Protein AF-A0A8T5M5S5-F1 (afdb_monomer_lite)

Sequence (215 aa):
MAEEELKNLSPEEKLRKLKELEKKKKEEIAEAEKQVREAEEDIKDKQKFKEKVPIEEFAKEDLEGLSAEGKEILKQKGLKEKISKNEEAGKRNQLDIIQKEYDLESLTRKEALEISPEVMASPYTTQLSKEPMGNIYEEMKDITKTVDEKGYINAEEKRRVEYLTSAVEKKIWAEEAGSYSFSEDLALAASITKQLGENLMSTYKRNKTEGLYHR

pLDDT: mean 70.96, std 18.64, range [31.53, 95.81]

Structure (mmCIF, N/CA/C/O backbone):
data_AF-A0A8T5M5S5-F1
#
_entry.id   AF-A0A8T5M5S5-F1
#
loop_
_atom_site.group_PDB
_atom_site.id
_atom_site.type_symbol
_atom_site.label_atom_id
_atom_site.label_alt_id
_atom_site.label_comp_id
_atom_site.label_asym_id
_atom_site.label_entity_id
_atom_site.label_seq_id
_atom_site.pdbx_PDB_ins_code
_atom_site.Cartn_x
_atom_site.Cartn_y
_atom_site.Cartn_z
_atom_site.occupancy
_atom_site.B_iso_or_equiv
_atom_site.auth_seq_id
_atom_site.auth_comp_id
_atom_site.auth_asym_id
_atom_site.auth_atom_id
_atom_site.pdbx_PDB_model_num
ATOM 1 N N . MET A 1 1 ? 29.981 -2.335 -29.778 1.00 47.41 1 MET A N 1
ATOM 2 C CA . MET A 1 1 ? 31.430 -2.644 -29.815 1.00 47.41 1 MET A CA 1
ATOM 3 C C . MET A 1 1 ? 31.802 -3.722 -30.844 1.00 47.41 1 MET A C 1
ATOM 5 O O . MET A 1 1 ? 32.810 -3.545 -31.501 1.00 47.41 1 MET A O 1
ATOM 9 N N . ALA A 1 2 ? 31.013 -4.786 -31.074 1.00 54.72 2 ALA A N 1
ATOM 10 C CA . ALA A 1 2 ? 31.388 -5.852 -32.028 1.00 54.72 2 ALA A CA 1
ATOM 11 C C . ALA A 1 2 ? 31.299 -5.485 -33.533 1.00 54.72 2 ALA A C 1
ATOM 13 O O . ALA A 1 2 ? 31.958 -6.110 -34.360 1.00 54.72 2 ALA A O 1
ATOM 14 N N . GLU A 1 3 ? 30.489 -4.489 -33.911 1.00 55.62 3 GLU A N 1
ATOM 15 C CA . GLU A 1 3 ? 30.261 -4.140 -35.326 1.00 55.62 3 GLU A CA 1
ATOM 16 C C . GLU A 1 3 ? 31.378 -3.285 -35.948 1.00 55.62 3 GLU A C 1
ATOM 18 O O . GLU A 1 3 ? 31.588 -3.328 -37.162 1.00 55.62 3 GLU A O 1
ATOM 23 N N . GLU A 1 4 ? 32.128 -2.532 -35.138 1.00 57.25 4 GLU A N 1
ATOM 24 C CA . GLU A 1 4 ? 33.193 -1.644 -35.627 1.00 57.25 4 GLU A CA 1
ATOM 25 C C . GLU A 1 4 ? 34.482 -2.409 -35.967 1.00 57.25 4 GLU A C 1
ATOM 27 O O . GLU A 1 4 ? 35.160 -2.076 -36.939 1.00 57.25 4 GLU A O 1
ATOM 32 N N . GLU A 1 5 ? 34.767 -3.514 -35.270 1.00 61.00 5 GLU A N 1
ATOM 33 C CA . GLU A 1 5 ? 35.938 -4.367 -35.529 1.00 61.00 5 GLU A CA 1
ATOM 34 C C . GLU A 1 5 ? 35.817 -5.214 -36.809 1.00 61.00 5 GLU A C 1
ATOM 36 O O . GLU A 1 5 ? 36.820 -5.673 -37.359 1.00 61.00 5 GLU A O 1
ATOM 41 N N . LEU A 1 6 ? 34.597 -5.410 -37.323 1.00 59.28 6 LEU A N 1
ATOM 42 C CA . LEU A 1 6 ? 34.334 -6.170 -38.552 1.00 59.28 6 LEU A CA 1
ATOM 43 C C . LEU A 1 6 ? 34.530 -5.338 -39.827 1.00 59.28 6 LEU A C 1
ATOM 45 O O . LEU A 1 6 ? 34.617 -5.902 -40.921 1.00 59.28 6 LEU A O 1
ATOM 49 N N . LYS A 1 7 ? 34.611 -4.003 -39.736 1.00 63.72 7 LYS A N 1
ATOM 50 C CA . LYS A 1 7 ? 34.754 -3.137 -40.920 1.00 63.72 7 LYS A CA 1
ATOM 51 C C . LYS A 1 7 ? 36.152 -3.204 -41.546 1.00 63.72 7 LYS A C 1
ATOM 53 O O . LYS A 1 7 ? 36.229 -3.193 -42.773 1.00 63.72 7 LYS A O 1
ATOM 58 N N . ASN A 1 8 ? 37.197 -3.426 -40.746 1.00 71.25 8 ASN A N 1
ATOM 59 C CA . ASN A 1 8 ? 38.604 -3.327 -41.171 1.00 71.25 8 ASN A CA 1
ATOM 60 C C . ASN A 1 8 ? 39.306 -4.665 -41.495 1.00 71.25 8 ASN A C 1
ATOM 62 O O . ASN A 1 8 ? 40.498 -4.666 -41.778 1.00 71.25 8 ASN A O 1
ATOM 66 N N . LEU A 1 9 ? 38.601 -5.801 -41.452 1.00 69.75 9 LEU A N 1
ATOM 67 C CA . LEU A 1 9 ? 39.180 -7.132 -41.713 1.00 69.75 9 LEU A CA 1
ATOM 68 C C . LEU A 1 9 ? 39.110 -7.532 -43.192 1.00 69.75 9 LEU A C 1
ATOM 70 O O . LEU A 1 9 ? 38.261 -7.035 -43.935 1.00 69.75 9 LEU A O 1
ATOM 74 N N . SER A 1 10 ? 39.956 -8.467 -43.624 1.00 78.88 10 SER A N 1
ATOM 75 C CA . SER A 1 10 ? 39.843 -9.041 -44.969 1.00 78.88 10 SER A CA 1
ATOM 76 C C . SER A 1 10 ? 38.541 -9.855 -45.118 1.00 78.88 10 SER A C 1
ATOM 78 O O . SER A 1 10 ? 38.011 -10.360 -44.123 1.00 78.88 10 SER A O 1
ATOM 80 N N . PRO A 1 11 ? 37.978 -10.003 -46.333 1.00 74.94 11 PRO A N 1
ATOM 81 C CA . PRO A 1 11 ? 36.724 -10.736 -46.546 1.00 74.94 11 PRO A CA 1
ATOM 82 C C . PRO A 1 11 ? 36.728 -12.169 -45.988 1.00 74.94 11 PRO A C 1
ATOM 84 O O . PRO A 1 11 ? 35.720 -12.621 -45.443 1.00 74.94 11 PRO A O 1
ATOM 87 N N . GLU A 1 12 ? 37.866 -12.863 -46.061 1.00 73.56 12 GLU A N 1
ATOM 88 C CA . GLU A 1 12 ? 38.032 -14.220 -45.527 1.00 73.56 12 GLU A CA 1
ATOM 89 C C . GLU A 1 12 ? 38.016 -14.243 -43.989 1.00 73.56 12 GLU A C 1
ATOM 91 O O . GLU A 1 12 ? 37.354 -15.084 -43.374 1.00 73.56 12 GLU A O 1
ATOM 96 N N . GLU A 1 13 ? 38.668 -13.274 -43.345 1.00 76.38 13 GLU A N 1
ATOM 97 C CA . GLU A 1 13 ? 38.675 -13.142 -41.884 1.00 76.38 13 GLU A CA 1
ATOM 98 C C . GLU A 1 13 ? 37.318 -12.690 -41.334 1.00 76.38 13 GLU A C 1
ATOM 100 O O . GLU A 1 13 ? 36.895 -13.168 -40.277 1.00 76.38 13 GLU A O 1
ATOM 105 N N . LYS A 1 14 ? 36.590 -11.830 -42.063 1.00 77.38 14 LYS A N 1
ATOM 106 C CA . LYS A 1 14 ? 35.201 -11.469 -41.729 1.00 77.38 14 LYS A CA 1
ATOM 107 C C . LYS A 1 14 ? 34.305 -12.700 -41.738 1.00 77.38 14 LYS A C 1
ATOM 109 O O . LYS A 1 14 ? 33.553 -12.906 -40.789 1.00 77.38 14 LYS A O 1
ATOM 114 N N . LEU A 1 15 ? 34.407 -13.539 -42.770 1.00 75.44 15 LEU A N 1
ATOM 115 C CA . LEU A 1 15 ? 33.604 -14.757 -42.881 1.00 75.44 15 LEU A CA 1
ATOM 116 C C . LEU A 1 15 ? 33.887 -15.725 -41.723 1.00 75.44 15 LEU A C 1
ATOM 118 O O . LEU A 1 15 ? 32.960 -16.301 -41.151 1.00 75.44 15 LEU A O 1
ATOM 122 N N . ARG A 1 16 ? 35.160 -15.886 -41.350 1.00 80.88 16 ARG A N 1
ATOM 123 C CA . ARG A 1 16 ? 35.564 -16.756 -40.241 1.00 80.88 16 ARG A CA 1
ATOM 124 C C . ARG A 1 16 ? 35.052 -16.240 -38.893 1.00 80.88 16 ARG A C 1
ATOM 126 O O . ARG A 1 16 ? 34.450 -17.014 -38.152 1.00 80.88 16 ARG A O 1
ATOM 133 N N . LYS A 1 17 ? 35.200 -14.939 -38.610 1.00 79.38 17 LYS A N 1
ATOM 134 C CA . LYS A 1 17 ? 34.667 -14.328 -37.379 1.00 79.38 17 LYS A CA 1
ATOM 135 C C . LYS A 1 17 ? 33.140 -14.366 -37.316 1.00 79.38 17 LYS A C 1
ATOM 137 O O . LYS A 1 17 ? 32.590 -14.614 -36.249 1.00 79.38 17 LYS A O 1
ATOM 142 N N . LEU A 1 18 ? 32.447 -14.166 -38.438 1.00 79.31 18 LEU A N 1
ATOM 143 C CA . LEU A 1 18 ? 30.984 -14.257 -38.487 1.00 79.31 18 LEU A CA 1
ATOM 144 C C . LEU A 1 18 ? 30.491 -15.680 -38.200 1.00 79.31 18 LEU A C 1
ATOM 146 O O . LEU A 1 18 ? 29.548 -15.836 -37.430 1.00 79.31 18 LEU A O 1
ATOM 150 N N . LYS A 1 19 ? 31.157 -16.714 -38.730 1.00 81.06 19 LYS A N 1
ATOM 151 C CA . LYS A 1 19 ? 30.834 -18.116 -38.407 1.00 81.06 19 LYS A CA 1
ATOM 152 C C . LYS A 1 19 ? 31.094 -18.460 -36.938 1.00 81.06 19 LYS A C 1
ATOM 154 O O . LYS A 1 19 ? 30.311 -19.188 -36.335 1.00 81.06 19 LYS A O 1
ATOM 159 N N . GLU A 1 20 ? 32.169 -17.939 -36.348 1.00 82.19 20 GLU A N 1
ATOM 160 C CA . GLU A 1 20 ? 32.439 -18.110 -34.913 1.00 82.19 20 GLU A CA 1
ATOM 161 C C . GLU A 1 20 ? 31.393 -17.397 -34.044 1.00 82.19 20 GLU A C 1
ATOM 163 O O . GLU A 1 20 ? 30.914 -17.976 -33.070 1.00 82.19 20 GLU A O 1
ATOM 168 N N . LEU A 1 21 ? 30.986 -16.178 -34.413 1.00 81.06 21 LEU A N 1
ATOM 169 C CA . LEU A 1 21 ? 29.916 -15.447 -33.728 1.00 81.06 21 LEU A CA 1
ATOM 170 C C . LEU A 1 21 ? 28.561 -16.147 -33.858 1.00 81.06 21 LEU A C 1
ATOM 172 O O . LEU A 1 21 ? 27.821 -16.219 -32.882 1.00 81.06 21 LEU A O 1
ATOM 176 N N . GLU A 1 22 ? 28.244 -16.690 -35.033 1.00 75.75 22 GLU A N 1
ATOM 177 C CA . GLU A 1 22 ? 27.020 -17.464 -35.247 1.00 75.75 22 GLU A CA 1
ATOM 178 C C . GLU A 1 22 ? 26.988 -18.705 -34.347 1.00 75.75 22 GLU A C 1
ATOM 180 O O . GLU A 1 22 ? 25.964 -18.998 -33.731 1.00 75.75 22 GLU A O 1
ATOM 185 N N . LYS A 1 23 ? 28.118 -19.411 -34.220 1.00 87.12 23 LYS A N 1
ATOM 186 C CA . LYS A 1 23 ? 28.219 -20.584 -33.350 1.00 87.12 23 LYS A CA 1
ATOM 187 C C . LYS A 1 23 ? 28.042 -20.219 -31.873 1.00 87.12 23 LYS A C 1
ATOM 189 O O . LYS A 1 23 ? 27.241 -20.858 -31.201 1.00 87.12 23 LYS A O 1
ATOM 194 N N . LYS A 1 24 ? 28.715 -19.165 -31.399 1.00 80.94 24 LYS A N 1
ATOM 195 C CA . LYS A 1 24 ? 28.576 -18.689 -30.012 1.00 80.94 24 LYS A CA 1
ATOM 196 C C . LYS A 1 24 ? 27.144 -18.279 -29.688 1.00 80.94 24 LYS A C 1
ATOM 198 O O . LYS A 1 24 ? 26.600 -18.708 -28.682 1.00 80.94 24 LYS A O 1
ATOM 203 N N . LYS A 1 25 ? 26.495 -17.530 -30.584 1.00 82.44 25 LYS A N 1
ATOM 204 C CA . LYS A 1 25 ? 25.094 -17.139 -30.389 1.00 82.44 25 LYS A CA 1
ATOM 205 C C . LYS A 1 25 ? 24.144 -18.335 -30.372 1.00 82.44 25 LYS A C 1
ATOM 207 O O . LYS A 1 25 ? 23.183 -18.316 -29.618 1.00 82.44 25 LYS A O 1
ATOM 212 N N . LYS A 1 26 ? 24.394 -19.381 -31.169 1.00 85.31 26 LYS A N 1
ATOM 213 C CA . LYS A 1 26 ? 23.593 -20.617 -31.108 1.00 85.31 26 LYS A CA 1
ATOM 214 C C . LYS A 1 26 ? 23.740 -21.341 -29.770 1.00 85.31 26 LYS A C 1
ATOM 216 O O . LYS A 1 26 ? 22.750 -21.856 -29.268 1.00 85.31 26 LYS A O 1
ATOM 221 N N . GLU A 1 27 ? 24.944 -21.372 -29.204 1.00 86.06 27 GLU A N 1
ATOM 222 C CA . GLU A 1 27 ? 25.191 -21.961 -27.882 1.00 86.06 27 GLU A CA 1
ATOM 223 C C . GLU A 1 27 ? 24.496 -21.149 -26.773 1.00 86.06 27 GLU A C 1
ATOM 225 O O . GLU A 1 27 ? 23.788 -21.732 -25.957 1.00 86.06 27 GLU A O 1
ATOM 230 N N . GLU A 1 28 ? 24.583 -19.814 -26.812 1.00 81.06 28 GLU A N 1
ATOM 231 C CA . GLU A 1 28 ? 23.883 -18.922 -25.869 1.00 81.06 28 GLU A CA 1
ATOM 232 C C . GLU A 1 28 ? 22.352 -19.05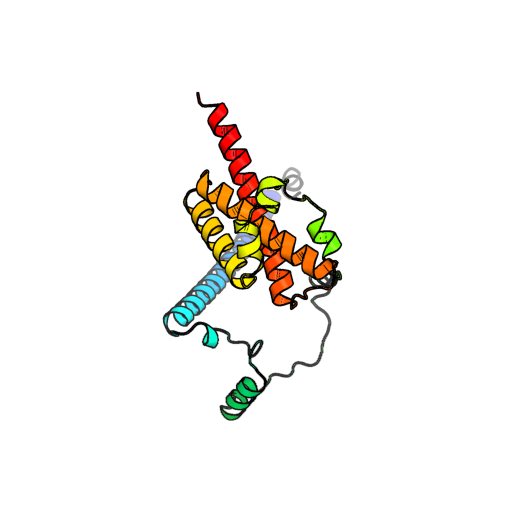9 -25.952 1.00 81.06 28 GLU A C 1
ATOM 234 O O . GLU A 1 28 ? 21.674 -19.102 -24.927 1.00 81.06 28 GLU A O 1
ATOM 239 N N . ILE A 1 29 ? 21.796 -19.169 -27.165 1.00 79.25 29 ILE A N 1
ATOM 240 C CA . ILE A 1 29 ? 20.354 -19.381 -27.364 1.00 79.25 29 ILE A CA 1
ATOM 241 C C . ILE A 1 29 ? 19.927 -20.736 -26.792 1.00 79.25 29 ILE A C 1
ATOM 243 O O . ILE A 1 29 ? 18.923 -20.802 -26.091 1.00 79.25 29 ILE A O 1
ATOM 247 N N . ALA A 1 30 ? 20.694 -21.802 -27.034 1.00 85.75 30 ALA A N 1
ATOM 248 C CA . ALA A 1 30 ? 20.373 -23.130 -26.514 1.00 85.75 30 ALA A CA 1
ATOM 249 C C . ALA A 1 30 ? 20.425 -23.188 -24.976 1.00 85.75 30 ALA A C 1
ATOM 251 O O . ALA A 1 30 ? 19.614 -23.870 -24.349 1.00 85.75 30 ALA A O 1
ATOM 252 N N . GLU A 1 31 ? 21.361 -22.467 -24.356 1.00 84.81 31 GLU A N 1
ATOM 253 C CA . GLU A 1 31 ? 21.454 -22.369 -22.898 1.00 84.81 31 GLU A CA 1
ATOM 254 C C . GLU A 1 31 ? 20.280 -21.576 -22.307 1.00 84.81 31 GLU A C 1
ATOM 256 O O . GLU A 1 31 ? 19.664 -22.022 -21.337 1.00 84.81 31 GLU A O 1
ATOM 261 N N . ALA A 1 32 ? 19.896 -20.463 -22.939 1.00 79.25 32 ALA A N 1
ATOM 262 C CA . ALA A 1 32 ? 18.718 -19.693 -22.549 1.00 79.25 32 ALA A CA 1
ATOM 263 C C . ALA A 1 32 ? 17.418 -20.503 -22.707 1.00 79.25 32 ALA A C 1
ATOM 265 O O . ALA A 1 32 ? 16.584 -20.511 -21.805 1.00 79.25 32 ALA A O 1
ATOM 266 N N . GLU A 1 33 ? 17.254 -21.244 -23.807 1.00 80.69 33 GLU A N 1
ATOM 267 C CA . GLU A 1 33 ? 16.101 -22.132 -24.020 1.00 80.69 33 GLU A CA 1
ATOM 268 C C . GLU A 1 33 ? 16.025 -23.240 -22.963 1.00 80.69 33 GLU A C 1
ATOM 270 O O . GLU A 1 33 ? 14.935 -23.586 -22.499 1.00 80.69 33 GLU A O 1
ATOM 275 N N . LYS A 1 34 ? 17.174 -23.776 -22.536 1.00 88.50 34 LYS A N 1
ATOM 276 C CA . LYS A 1 34 ? 17.231 -24.765 -21.457 1.00 88.50 34 LYS A CA 1
ATOM 277 C C . LYS A 1 34 ? 16.775 -24.168 -20.122 1.00 88.50 34 LYS A C 1
ATOM 279 O O . LYS A 1 34 ? 15.966 -24.789 -19.440 1.00 88.50 34 LYS A O 1
ATOM 284 N N . GLN A 1 35 ? 17.234 -22.964 -19.785 1.00 80.19 35 GLN A N 1
ATOM 285 C CA . GLN A 1 35 ? 16.824 -22.263 -18.562 1.00 80.19 35 GLN A CA 1
ATOM 286 C C . GLN A 1 35 ? 15.332 -21.915 -18.565 1.00 80.19 35 GLN A C 1
ATOM 288 O O . GLN A 1 35 ? 14.663 -22.059 -17.544 1.00 80.19 35 GLN A O 1
ATOM 293 N N . VAL A 1 36 ? 14.789 -21.508 -19.717 1.00 80.50 36 VAL A N 1
ATOM 294 C CA . VAL A 1 36 ? 13.348 -21.267 -19.873 1.00 80.50 36 VAL A CA 1
ATOM 295 C C . VAL A 1 36 ? 12.562 -22.558 -19.652 1.00 80.50 36 VAL A C 1
ATOM 297 O O . VAL A 1 36 ? 11.584 -22.546 -18.911 1.00 80.50 36 VAL A O 1
ATOM 300 N N . ARG A 1 37 ? 13.004 -23.685 -20.226 1.00 86.81 37 ARG A N 1
ATOM 301 C CA . ARG A 1 37 ? 12.333 -24.978 -20.034 1.00 86.81 37 ARG A CA 1
ATOM 302 C C . ARG A 1 37 ? 12.362 -25.441 -18.572 1.00 86.81 37 ARG A C 1
ATOM 304 O O . ARG A 1 37 ? 11.332 -25.889 -18.080 1.00 86.81 37 ARG A O 1
ATOM 311 N N . GLU A 1 38 ? 13.498 -25.316 -17.886 1.00 79.00 38 GLU A N 1
ATOM 312 C CA . GLU A 1 38 ? 13.610 -25.650 -16.455 1.00 79.00 38 GLU A CA 1
ATOM 313 C C . GLU A 1 38 ? 12.675 -24.765 -15.608 1.00 79.00 38 GLU A C 1
ATOM 315 O O . GLU A 1 38 ? 11.917 -25.271 -14.782 1.00 79.00 38 GLU A O 1
ATOM 320 N N . ALA A 1 39 ? 12.621 -23.459 -15.888 1.00 77.94 39 ALA A N 1
ATOM 321 C CA . ALA A 1 39 ? 11.707 -22.547 -15.202 1.00 77.94 39 ALA A CA 1
ATOM 322 C C . ALA A 1 39 ? 10.221 -22.861 -15.476 1.00 77.94 39 ALA A C 1
ATOM 324 O O . ALA A 1 39 ? 9.385 -22.749 -14.578 1.00 77.94 39 ALA A O 1
ATOM 325 N N . GLU A 1 40 ? 9.867 -23.265 -16.700 1.00 75.38 40 GLU A N 1
ATOM 326 C CA . GLU A 1 40 ? 8.500 -23.672 -17.045 1.00 75.38 40 GLU A CA 1
ATOM 327 C C . GLU A 1 40 ? 8.063 -24.956 -16.326 1.00 75.38 40 GLU A C 1
ATOM 329 O O . GLU A 1 40 ? 6.897 -25.067 -15.932 1.00 75.38 40 GLU A O 1
ATOM 334 N N . GLU A 1 41 ? 8.964 -25.927 -16.159 1.00 77.25 41 GLU A N 1
ATOM 335 C CA . GLU A 1 41 ? 8.689 -27.153 -15.401 1.00 77.25 41 GLU A CA 1
ATOM 336 C C . GLU A 1 41 ? 8.481 -26.848 -13.911 1.00 77.25 41 GLU A C 1
ATOM 338 O O . GLU A 1 41 ? 7.467 -27.266 -13.345 1.00 77.25 41 GLU A O 1
ATOM 343 N N . ASP A 1 42 ? 9.325 -26.002 -13.315 1.00 67.31 42 ASP A N 1
ATOM 344 C CA . ASP A 1 42 ? 9.188 -25.571 -11.918 1.00 67.31 42 ASP A CA 1
ATOM 345 C C . ASP A 1 42 ? 7.863 -24.839 -11.650 1.00 67.31 42 ASP A C 1
ATOM 347 O O . ASP A 1 42 ? 7.220 -25.030 -10.611 1.00 67.31 42 ASP A O 1
ATOM 351 N N . ILE A 1 43 ? 7.421 -23.991 -12.584 1.00 68.88 43 ILE A N 1
ATOM 352 C CA . ILE A 1 43 ? 6.133 -23.292 -12.472 1.00 68.88 43 ILE A CA 1
ATOM 353 C C . ILE A 1 43 ? 4.977 -24.293 -12.538 1.00 68.88 43 ILE A C 1
ATOM 355 O O . ILE A 1 43 ? 4.047 -24.206 -11.730 1.00 68.88 43 ILE A O 1
ATOM 359 N N . LYS A 1 44 ? 5.032 -25.256 -13.466 1.00 71.50 44 LYS A N 1
ATOM 360 C CA . LYS A 1 44 ? 3.994 -26.289 -13.603 1.00 71.50 44 LYS A CA 1
ATOM 361 C C . LYS A 1 44 ? 3.905 -27.170 -12.366 1.00 71.50 44 LYS A C 1
ATOM 363 O O . LYS A 1 44 ? 2.797 -27.490 -11.937 1.00 71.50 44 LYS A O 1
ATOM 368 N N . ASP A 1 45 ? 5.030 -27.536 -11.769 1.00 71.38 45 ASP A N 1
ATOM 369 C CA . ASP A 1 45 ? 5.032 -28.378 -10.576 1.00 71.38 45 ASP A CA 1
ATOM 370 C C . ASP A 1 45 ? 4.531 -27.619 -9.340 1.00 71.38 45 ASP A C 1
ATOM 372 O O . ASP A 1 45 ? 3.708 -28.149 -8.587 1.00 71.38 45 ASP A O 1
ATOM 376 N N . LYS A 1 46 ? 4.870 -26.330 -9.205 1.00 63.19 46 LYS A N 1
ATOM 377 C CA . LYS A 1 46 ? 4.279 -25.450 -8.179 1.00 63.19 46 LYS A CA 1
ATOM 378 C C . LYS A 1 46 ? 2.770 -25.271 -8.353 1.00 63.19 46 LYS A C 1
ATOM 380 O O . LYS A 1 46 ? 2.042 -25.241 -7.361 1.00 63.19 46 LYS A O 1
ATOM 385 N N . GLN A 1 47 ? 2.279 -25.159 -9.587 1.00 64.06 47 GLN A N 1
ATOM 386 C CA . GLN A 1 47 ? 0.842 -25.048 -9.865 1.00 64.06 47 GLN A CA 1
ATOM 387 C C . GLN A 1 47 ? 0.095 -26.346 -9.534 1.00 64.06 47 GLN A C 1
ATOM 389 O O . GLN A 1 47 ? -0.902 -26.303 -8.815 1.00 64.06 47 GLN A O 1
ATOM 394 N N . LYS A 1 48 ? 0.619 -27.508 -9.948 1.00 67.19 48 LYS A N 1
ATOM 395 C CA . LYS A 1 48 ? 0.033 -28.819 -9.608 1.00 67.19 48 LYS A CA 1
ATOM 396 C C . LYS A 1 48 ? 0.003 -29.084 -8.104 1.00 67.19 48 LYS A C 1
ATOM 398 O O . LYS A 1 48 ? -0.906 -29.756 -7.620 1.00 67.19 48 LYS A O 1
ATOM 403 N N . PHE A 1 49 ? 0.996 -28.593 -7.365 1.00 57.88 49 PHE A N 1
ATOM 404 C CA . PHE A 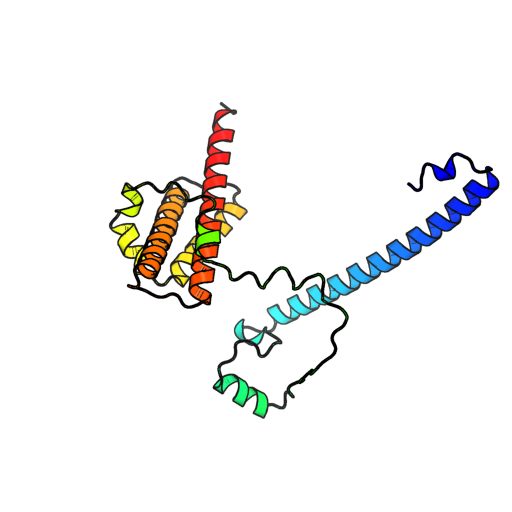1 49 ? 1.026 -28.710 -5.911 1.00 57.88 49 PHE A CA 1
ATOM 405 C C . PHE A 1 49 ? -0.060 -27.847 -5.251 1.00 57.88 49 PHE A C 1
ATOM 407 O O . PHE A 1 49 ? -0.800 -28.346 -4.403 1.00 57.88 49 PHE A O 1
ATOM 414 N N . LYS A 1 50 ? -0.234 -26.598 -5.706 1.00 58.75 50 LYS A N 1
ATOM 415 C CA . LYS A 1 50 ? -1.303 -25.697 -5.236 1.00 58.75 50 LYS A CA 1
ATOM 416 C C . LYS A 1 50 ? -2.708 -26.226 -5.527 1.00 58.75 50 LYS A C 1
ATOM 418 O O . LYS A 1 50 ? -3.592 -26.070 -4.696 1.00 58.75 50 LYS A O 1
ATOM 423 N N . GLU A 1 51 ? -2.913 -26.887 -6.665 1.00 60.25 51 GLU A N 1
ATOM 424 C CA . GLU A 1 51 ? -4.214 -27.477 -7.015 1.00 60.25 51 GLU A CA 1
ATOM 425 C C . GLU A 1 51 ? -4.569 -28.723 -6.182 1.00 60.25 51 GLU A C 1
ATOM 427 O O . GLU A 1 51 ? -5.747 -29.037 -6.017 1.00 60.25 51 GLU A O 1
ATOM 432 N N . LYS A 1 52 ? -3.575 -29.450 -5.646 1.00 60.22 52 LYS A N 1
ATOM 433 C CA . LYS A 1 52 ? -3.796 -30.706 -4.904 1.00 60.22 52 LYS A CA 1
ATOM 434 C C . LYS A 1 52 ? -3.980 -30.547 -3.395 1.00 60.22 52 LYS A C 1
ATOM 436 O O . LYS A 1 52 ? -4.454 -31.498 -2.773 1.00 60.22 52 LYS A O 1
ATOM 441 N N . VAL A 1 53 ? -3.605 -29.416 -2.794 1.00 48.66 53 VAL A N 1
ATOM 442 C CA . VAL A 1 53 ? -3.638 -29.235 -1.331 1.00 48.66 53 VAL A CA 1
ATOM 443 C C . VAL A 1 53 ? -4.716 -28.204 -0.953 1.00 48.66 53 VAL A C 1
ATOM 445 O O . VAL A 1 53 ? -4.499 -27.015 -1.162 1.00 48.66 53 VAL A O 1
ATOM 448 N N . PRO A 1 54 ? -5.873 -28.616 -0.386 1.00 50.53 54 PRO A N 1
ATOM 449 C CA . PRO A 1 54 ? -7.051 -27.747 -0.220 1.00 50.53 54 PRO A CA 1
ATOM 450 C C . PRO A 1 54 ? -6.964 -26.659 0.868 1.00 50.53 54 PRO A C 1
ATOM 452 O O . PRO A 1 54 ? -7.985 -26.059 1.190 1.00 50.53 54 PRO A O 1
ATOM 455 N N . ILE A 1 55 ? -5.803 -26.432 1.494 1.00 48.03 55 ILE A N 1
ATOM 456 C CA . ILE A 1 55 ? -5.635 -25.484 2.608 1.00 48.03 55 ILE A CA 1
ATOM 457 C C . ILE A 1 55 ? -4.267 -24.801 2.465 1.00 48.03 55 ILE A C 1
ATOM 459 O O . ILE A 1 55 ? -3.232 -25.468 2.506 1.00 48.03 55 ILE A O 1
ATOM 463 N N . GLU A 1 56 ? -4.267 -23.476 2.302 1.00 52.53 56 GLU A N 1
ATOM 464 C CA . GLU A 1 56 ? -3.087 -22.660 1.961 1.00 52.53 56 GLU A CA 1
ATOM 465 C C . GLU A 1 56 ? -1.952 -22.712 3.005 1.00 52.53 56 GLU A C 1
ATOM 467 O O . GLU A 1 56 ? -0.792 -22.482 2.664 1.00 52.53 56 GLU A O 1
ATOM 472 N N . GLU A 1 57 ? -2.239 -23.086 4.256 1.00 48.84 57 GLU A N 1
ATOM 473 C CA . GLU A 1 57 ? -1.241 -23.149 5.338 1.00 48.84 57 GLU A CA 1
ATOM 474 C C . GLU A 1 57 ? -0.231 -24.304 5.206 1.00 48.84 57 GLU A C 1
ATOM 476 O O . GLU A 1 57 ? 0.875 -24.208 5.734 1.00 48.84 57 GLU A O 1
ATOM 481 N N . PHE A 1 58 ? -0.554 -25.369 4.462 1.00 44.59 58 PHE A N 1
ATOM 482 C CA . PHE A 1 58 ? 0.349 -26.514 4.239 1.00 44.59 58 PHE A CA 1
ATOM 483 C C . PHE A 1 58 ? 1.138 -26.432 2.924 1.00 44.59 58 PHE A C 1
ATOM 485 O O . PHE A 1 58 ? 1.960 -27.304 2.647 1.00 44.59 58 PHE A O 1
ATOM 492 N N . ALA A 1 59 ? 0.904 -25.402 2.105 1.00 43.38 59 ALA A N 1
ATOM 493 C CA . ALA A 1 59 ? 1.560 -25.241 0.807 1.00 43.38 59 ALA A CA 1
ATOM 494 C C . ALA A 1 59 ? 2.960 -24.593 0.892 1.00 43.38 59 ALA A C 1
ATOM 496 O O . ALA A 1 59 ? 3.601 -24.368 -0.135 1.00 43.38 59 ALA A O 1
ATOM 497 N N . LYS A 1 60 ? 3.431 -24.276 2.104 1.00 50.00 60 LYS A N 1
ATOM 498 C CA . LYS A 1 60 ? 4.785 -23.778 2.362 1.00 50.00 60 LYS A CA 1
ATOM 499 C C . LYS A 1 60 ? 5.703 -24.973 2.647 1.00 50.00 60 LYS A C 1
ATOM 501 O O . LYS A 1 60 ? 5.476 -25.705 3.604 1.00 50.00 60 LYS A O 1
ATOM 506 N N . GLU A 1 61 ? 6.728 -25.176 1.817 1.00 46.72 61 GLU A N 1
ATOM 507 C CA . GLU A 1 61 ? 7.787 -26.174 2.069 1.00 46.72 61 GLU A CA 1
ATOM 508 C C . GLU A 1 61 ? 8.711 -25.779 3.233 1.00 46.72 61 GLU A C 1
ATOM 510 O O . GLU A 1 61 ? 9.419 -26.629 3.774 1.00 46.72 61 GLU A O 1
ATOM 515 N N . ASP A 1 62 ? 8.667 -24.517 3.659 1.00 48.72 62 ASP A N 1
ATOM 516 C CA . ASP A 1 62 ? 9.488 -24.011 4.748 1.00 48.72 62 ASP A CA 1
ATOM 517 C C . ASP A 1 62 ? 8.726 -23.990 6.076 1.00 48.72 62 ASP A C 1
ATOM 519 O O . ASP A 1 62 ? 7.614 -23.477 6.194 1.00 48.72 62 ASP A O 1
ATOM 523 N N . LEU A 1 63 ? 9.386 -24.510 7.116 1.00 50.19 63 LEU A N 1
ATOM 524 C CA . LEU A 1 63 ? 8.947 -24.502 8.519 1.00 50.19 63 LEU A CA 1
ATOM 525 C C . LEU A 1 63 ? 8.925 -23.088 9.146 1.00 50.19 63 LEU A C 1
ATOM 527 O O . LEU A 1 63 ? 8.755 -22.939 10.364 1.00 50.19 63 LEU A O 1
ATOM 531 N N . GLU A 1 64 ? 9.146 -22.050 8.342 1.00 50.59 64 GLU A N 1
ATOM 532 C CA . GLU A 1 64 ? 9.145 -20.657 8.766 1.00 50.59 64 GLU A CA 1
ATOM 533 C C . GLU A 1 64 ? 7.705 -20.141 8.869 1.00 50.59 64 GLU A C 1
ATOM 535 O O . GLU A 1 64 ? 6.980 -20.007 7.885 1.00 50.59 64 GLU A O 1
ATOM 540 N N . GLY A 1 65 ? 7.283 -19.889 10.112 1.00 49.81 65 GLY A N 1
ATOM 541 C CA . GLY A 1 65 ? 5.942 -19.404 10.457 1.00 49.81 65 GLY A CA 1
ATOM 542 C C . GLY A 1 65 ? 5.116 -20.342 11.343 1.00 49.81 65 GLY A C 1
ATOM 543 O O . GLY A 1 65 ? 4.045 -19.951 11.794 1.00 49.81 65 GLY A O 1
ATOM 544 N N . LEU A 1 66 ? 5.592 -21.555 11.648 1.00 48.41 66 LEU A N 1
ATOM 545 C CA . LEU A 1 66 ? 4.908 -22.446 12.596 1.00 48.41 66 LEU A CA 1
ATOM 546 C C . LEU A 1 66 ? 5.135 -22.005 14.048 1.00 48.41 66 LEU A C 1
ATOM 548 O O . LEU A 1 66 ? 6.267 -21.701 14.442 1.00 48.41 66 LEU A O 1
ATOM 552 N N . SER A 1 67 ? 4.067 -22.045 14.856 1.00 50.59 67 SER A N 1
ATOM 553 C CA . SER A 1 67 ? 4.154 -21.886 16.312 1.00 50.59 67 SER A CA 1
ATOM 554 C C . SER A 1 67 ? 5.084 -22.949 16.917 1.00 50.59 67 SER A C 1
ATOM 556 O O . SER A 1 67 ? 5.351 -23.989 16.303 1.00 50.59 67 SER A O 1
ATOM 558 N N . ALA A 1 68 ? 5.593 -22.703 18.128 1.00 58.09 68 ALA A N 1
ATOM 559 C CA . ALA A 1 68 ? 6.477 -23.647 18.817 1.00 58.09 68 ALA A CA 1
ATOM 560 C C . ALA A 1 68 ? 5.874 -25.068 18.899 1.00 58.09 68 ALA A C 1
ATOM 562 O O . ALA A 1 68 ? 6.590 -26.044 18.688 1.00 58.09 68 ALA A O 1
ATOM 563 N N . GLU A 1 69 ? 4.553 -25.172 19.078 1.00 52.56 69 GLU A N 1
ATOM 564 C CA . GLU A 1 69 ? 3.812 -26.442 19.084 1.00 52.56 69 GLU A CA 1
ATOM 565 C C . GLU A 1 69 ? 3.743 -27.100 17.694 1.00 52.56 69 GLU A C 1
ATOM 567 O O . GLU A 1 69 ? 3.921 -28.312 17.564 1.00 52.56 69 GLU A O 1
ATOM 572 N N . GLY A 1 70 ? 3.561 -26.320 16.622 1.00 54.56 70 GLY A N 1
ATOM 573 C CA . GLY A 1 70 ? 3.532 -26.841 15.249 1.00 54.56 70 GLY A CA 1
ATOM 574 C C . GLY A 1 70 ? 4.867 -27.457 14.811 1.00 54.56 70 GLY A C 1
ATOM 575 O O . GLY A 1 70 ? 4.896 -28.484 14.126 1.00 54.56 70 GLY A O 1
ATOM 576 N N . LYS A 1 71 ? 5.986 -26.882 15.269 1.00 62.44 71 LYS A N 1
ATOM 577 C CA . LYS A 1 71 ? 7.337 -27.416 15.020 1.00 62.44 71 LYS A CA 1
ATOM 578 C C . LYS A 1 71 ? 7.582 -28.750 15.731 1.00 62.44 71 LYS A C 1
ATOM 580 O O . LYS A 1 71 ? 8.312 -29.597 15.213 1.00 62.44 71 LYS A O 1
ATOM 585 N N . GLU A 1 72 ? 6.961 -28.966 16.885 1.00 57.72 72 GLU A N 1
ATOM 586 C CA . GLU A 1 72 ? 7.119 -30.191 17.673 1.00 57.72 72 GLU A CA 1
ATOM 587 C C . GLU A 1 72 ? 6.371 -31.381 17.044 1.00 57.72 72 GLU A C 1
ATOM 589 O O . GLU A 1 72 ? 6.915 -32.485 16.943 1.00 57.72 72 GLU A O 1
ATOM 594 N N . ILE A 1 73 ? 5.179 -31.133 16.491 1.00 58.47 73 ILE A N 1
ATOM 595 C CA . ILE A 1 73 ? 4.378 -32.134 15.764 1.00 58.47 73 ILE A CA 1
ATOM 596 C C . ILE A 1 73 ? 5.096 -32.602 14.483 1.00 58.47 73 ILE A C 1
ATOM 598 O O . ILE A 1 73 ? 5.065 -33.786 14.134 1.00 58.47 73 ILE A O 1
ATOM 602 N N . LEU A 1 74 ? 5.791 -31.697 13.787 1.00 57.31 74 LEU A N 1
ATOM 603 C CA . LEU A 1 74 ? 6.533 -32.013 12.560 1.00 57.31 74 LEU A CA 1
ATOM 604 C C . LEU A 1 74 ? 7.853 -32.756 12.822 1.00 57.31 74 LEU A C 1
ATOM 606 O O . LEU A 1 74 ? 8.218 -33.631 12.031 1.00 57.31 74 LEU A O 1
ATOM 610 N N . LYS A 1 75 ? 8.512 -32.517 13.968 1.00 60.91 75 LYS A N 1
ATOM 611 C CA . LYS A 1 75 ? 9.663 -33.324 14.421 1.00 60.91 75 LYS A CA 1
ATOM 612 C C . LYS A 1 75 ? 9.278 -34.782 14.689 1.00 60.91 75 LYS A C 1
ATOM 614 O O . LYS A 1 75 ? 10.039 -35.680 14.329 1.00 60.91 75 LYS A O 1
ATOM 619 N N . GLN A 1 76 ? 8.082 -35.043 15.226 1.00 54.16 76 GLN A N 1
ATOM 620 C CA . GLN A 1 76 ? 7.581 -36.413 15.423 1.00 54.16 76 GLN A CA 1
ATOM 621 C C . GLN A 1 76 ? 7.302 -37.163 14.108 1.00 54.16 76 GLN A C 1
ATOM 623 O O . GLN A 1 76 ? 7.353 -38.392 14.089 1.00 54.16 76 GLN A O 1
ATOM 628 N N . LYS A 1 77 ? 7.066 -36.451 12.995 1.00 53.78 77 LYS A N 1
ATOM 629 C CA . LYS A 1 77 ? 6.843 -37.046 11.663 1.00 53.78 77 LYS A CA 1
ATOM 630 C C . LYS A 1 77 ? 8.116 -37.275 10.831 1.00 53.78 77 LYS A C 1
ATOM 632 O O . LYS A 1 77 ? 8.016 -37.702 9.685 1.00 53.78 77 LYS A O 1
ATOM 637 N N . GLY A 1 78 ? 9.307 -37.066 11.400 1.00 44.97 78 GLY A N 1
ATOM 638 C CA . GLY A 1 78 ? 10.574 -37.521 10.807 1.00 44.97 78 GLY A CA 1
ATOM 639 C C . GLY A 1 78 ? 11.235 -36.575 9.794 1.00 44.97 78 GLY A C 1
ATOM 640 O O . GLY A 1 78 ? 12.193 -36.979 9.133 1.00 44.97 78 GLY A O 1
ATOM 641 N N . LEU A 1 79 ? 10.790 -35.320 9.686 1.00 47.62 79 LEU A N 1
ATOM 642 C CA . LEU A 1 79 ? 11.487 -34.292 8.904 1.00 47.62 79 LEU A CA 1
ATOM 643 C C . LEU A 1 79 ? 12.712 -33.789 9.684 1.00 47.62 79 LEU A C 1
ATOM 645 O O . LEU A 1 79 ? 12.586 -33.179 10.745 1.00 47.62 79 LEU A O 1
ATOM 649 N N . LYS A 1 80 ? 13.916 -34.086 9.180 1.00 47.31 80 LYS A N 1
ATOM 650 C CA . LYS A 1 80 ? 15.176 -33.630 9.784 1.00 47.31 80 LYS A CA 1
ATOM 651 C C . LYS A 1 80 ? 15.467 -32.177 9.406 1.00 47.31 80 LYS A C 1
ATOM 653 O O . LYS A 1 80 ? 15.548 -31.856 8.223 1.00 47.31 80 LYS A O 1
ATOM 658 N N . GLU A 1 81 ? 15.717 -31.346 10.419 1.00 44.00 81 GLU A N 1
ATOM 659 C CA . GLU A 1 81 ? 16.332 -30.019 10.285 1.00 44.00 81 GLU A CA 1
ATOM 660 C C . GLU A 1 81 ? 17.665 -30.134 9.528 1.00 44.00 81 GLU A C 1
ATOM 662 O O . GLU A 1 81 ? 18.623 -30.738 10.019 1.00 44.00 81 GLU A O 1
ATOM 667 N N . LYS A 1 82 ? 17.757 -29.527 8.339 1.00 38.62 82 LYS A N 1
ATOM 668 C CA . LYS A 1 82 ? 19.055 -29.201 7.743 1.00 38.62 82 LYS A CA 1
ATOM 669 C C . LYS A 1 82 ? 19.575 -27.933 8.413 1.00 38.62 82 LYS A C 1
ATOM 671 O O . LYS A 1 82 ? 19.211 -26.824 8.046 1.00 38.62 82 LYS A O 1
ATOM 676 N N . ILE A 1 83 ? 20.444 -28.118 9.400 1.00 43.75 83 ILE A N 1
ATOM 677 C CA . ILE A 1 83 ? 21.286 -27.048 9.933 1.00 43.75 83 ILE A CA 1
ATOM 678 C C . ILE A 1 83 ? 22.434 -26.851 8.939 1.00 43.75 83 ILE A C 1
ATOM 680 O O . ILE A 1 83 ? 23.354 -27.666 8.895 1.00 43.75 83 ILE A O 1
ATOM 684 N N . SER A 1 84 ? 22.406 -25.775 8.155 1.00 32.03 84 SER A N 1
ATOM 685 C CA . SER A 1 84 ? 23.583 -25.321 7.408 1.00 32.03 84 SER A CA 1
ATOM 686 C C . SER A 1 84 ? 24.261 -24.192 8.175 1.00 32.03 84 SER A C 1
ATOM 688 O O . SER A 1 84 ? 23.874 -23.031 8.084 1.00 32.03 84 SER A O 1
ATOM 690 N N . LYS A 1 85 ? 25.296 -24.557 8.940 1.00 34.00 85 LYS A N 1
ATOM 691 C CA . LYS A 1 85 ? 26.335 -23.632 9.398 1.00 34.00 85 LYS A CA 1
ATOM 692 C C . LYS A 1 85 ? 27.446 -23.558 8.341 1.00 34.00 85 LYS A C 1
ATOM 694 O O . LYS A 1 85 ? 28.140 -24.543 8.131 1.00 34.00 85 LYS A O 1
ATOM 699 N N . ASN A 1 86 ? 27.599 -22.346 7.813 1.00 31.53 86 ASN A N 1
ATOM 700 C CA . ASN A 1 86 ? 28.802 -21.673 7.307 1.00 31.53 86 ASN A CA 1
ATOM 701 C C . ASN A 1 86 ? 29.447 -22.056 5.958 1.00 31.53 86 ASN A C 1
ATOM 703 O O . ASN A 1 86 ? 29.948 -23.159 5.795 1.00 31.53 86 ASN A O 1
ATOM 707 N N . GLU A 1 87 ? 29.464 -21.059 5.058 1.00 33.75 87 GLU A N 1
ATOM 708 C CA . GLU A 1 87 ? 30.566 -20.539 4.207 1.00 33.75 87 GLU A CA 1
ATOM 709 C C . GLU A 1 87 ? 29.902 -19.675 3.104 1.00 33.75 87 GLU A C 1
ATOM 711 O O . GLU A 1 87 ? 29.334 -20.174 2.137 1.00 33.75 87 GLU A O 1
ATOM 716 N N . GLU A 1 88 ? 29.628 -18.385 3.330 1.00 46.88 88 GLU A N 1
ATOM 717 C CA . GLU A 1 88 ? 30.569 -17.252 3.216 1.00 46.88 88 GLU A CA 1
ATOM 718 C C . GLU A 1 88 ? 31.457 -17.291 1.958 1.00 46.88 88 GLU A C 1
ATOM 720 O O . GLU A 1 88 ? 32.625 -17.637 2.044 1.00 46.88 88 GLU A O 1
ATOM 725 N N . ALA A 1 89 ? 30.919 -16.877 0.798 1.00 37.16 89 ALA A N 1
ATOM 726 C CA . ALA A 1 89 ? 31.720 -16.282 -0.297 1.00 37.16 89 ALA A CA 1
ATOM 727 C C . ALA A 1 89 ? 30.909 -15.659 -1.458 1.00 37.16 89 ALA A C 1
ATOM 729 O O . ALA A 1 89 ? 31.482 -14.924 -2.255 1.00 37.16 89 ALA A O 1
ATOM 730 N N . GLY A 1 90 ? 29.600 -15.912 -1.599 1.00 33.25 90 GLY A N 1
ATOM 731 C CA . GLY A 1 90 ? 28.899 -15.620 -2.868 1.00 33.25 90 GLY A CA 1
ATOM 732 C C . GLY A 1 90 ? 27.805 -14.546 -2.883 1.00 33.25 90 GLY A C 1
ATOM 733 O O . GLY A 1 90 ? 27.266 -14.276 -3.950 1.00 33.25 90 GLY A O 1
ATOM 734 N N . LYS A 1 91 ? 27.419 -13.944 -1.748 1.00 38.12 91 LYS A N 1
ATOM 735 C CA . LYS A 1 91 ? 26.209 -13.086 -1.675 1.00 38.12 91 LYS A CA 1
ATOM 736 C C . LYS A 1 91 ? 26.441 -11.675 -1.118 1.00 38.12 91 LYS A C 1
ATOM 738 O O . LYS A 1 91 ? 25.534 -11.083 -0.546 1.00 38.12 91 LYS A O 1
ATOM 743 N N . ARG A 1 92 ? 27.634 -11.103 -1.315 1.00 36.66 92 ARG A N 1
ATOM 744 C CA . ARG A 1 92 ? 27.939 -9.723 -0.882 1.00 36.66 92 ARG A CA 1
ATOM 745 C C . ARG A 1 92 ? 27.351 -8.606 -1.756 1.00 36.66 92 ARG A C 1
ATOM 747 O O . ARG A 1 92 ? 27.447 -7.461 -1.361 1.00 36.66 92 ARG A O 1
ATOM 754 N N . ASN A 1 93 ? 26.678 -8.902 -2.874 1.00 40.19 93 ASN A N 1
ATOM 755 C CA . ASN A 1 93 ? 26.137 -7.843 -3.747 1.00 40.19 93 ASN A CA 1
ATOM 756 C C . ASN A 1 93 ? 24.600 -7.752 -3.806 1.00 40.19 93 ASN A C 1
ATOM 758 O O . ASN A 1 93 ? 24.083 -6.972 -4.598 1.00 40.19 93 ASN A O 1
ATOM 762 N N . GLN A 1 94 ? 23.855 -8.512 -2.994 1.00 40.62 94 GLN A N 1
ATOM 763 C CA . GLN A 1 94 ? 22.382 -8.396 -2.943 1.00 40.62 94 GLN A CA 1
ATOM 764 C C . GLN A 1 94 ? 21.788 -8.262 -1.535 1.00 40.62 94 GLN A C 1
ATOM 766 O O . GLN A 1 94 ? 20.597 -7.996 -1.417 1.00 40.62 94 GLN A O 1
ATOM 771 N N . LEU A 1 95 ? 22.593 -8.384 -0.475 1.00 35.16 95 LEU A N 1
ATOM 772 C CA . LEU A 1 95 ? 22.126 -8.271 0.915 1.00 35.16 95 LEU A CA 1
ATOM 773 C C . LEU A 1 95 ? 22.497 -6.949 1.607 1.00 35.16 95 LEU A C 1
ATOM 775 O O . LEU A 1 95 ? 22.003 -6.695 2.698 1.00 35.16 95 LEU A O 1
ATOM 779 N N . ASP A 1 96 ? 23.235 -6.054 0.943 1.00 33.44 96 ASP A N 1
ATOM 780 C CA . ASP A 1 96 ? 23.486 -4.689 1.447 1.00 33.44 96 ASP A CA 1
ATOM 781 C C . ASP A 1 96 ? 22.302 -3.726 1.216 1.00 33.44 96 ASP A C 1
ATOM 783 O O . ASP A 1 96 ? 22.377 -2.542 1.539 1.00 33.44 96 ASP A O 1
ATOM 787 N N . ILE A 1 97 ? 21.179 -4.210 0.670 1.00 42.97 97 ILE A N 1
ATOM 788 C CA . ILE A 1 97 ? 19.982 -3.386 0.423 1.00 42.97 97 ILE A CA 1
ATOM 789 C C . ILE A 1 97 ? 18.947 -3.513 1.559 1.00 42.97 97 ILE A C 1
ATOM 791 O O . ILE A 1 97 ? 18.060 -2.671 1.663 1.00 42.97 97 ILE A O 1
ATOM 795 N N . ILE A 1 98 ? 19.070 -4.495 2.462 1.00 42.09 98 ILE A N 1
ATOM 796 C CA . ILE A 1 98 ? 18.009 -4.828 3.439 1.00 42.09 98 ILE A CA 1
ATOM 797 C C . ILE A 1 98 ? 18.545 -4.882 4.881 1.00 42.09 98 ILE A C 1
ATOM 799 O O . ILE A 1 98 ? 18.174 -5.731 5.682 1.00 42.09 98 ILE A O 1
ATOM 803 N N . GLN A 1 99 ? 19.444 -3.961 5.220 1.00 36.94 99 GLN A N 1
ATOM 804 C CA . GLN A 1 99 ? 19.714 -3.559 6.608 1.00 36.94 99 GLN A CA 1
ATOM 805 C C . GLN A 1 99 ? 19.772 -2.033 6.721 1.00 36.94 99 GLN A C 1
ATOM 807 O O . GLN A 1 99 ? 20.582 -1.465 7.448 1.00 36.94 99 GLN A O 1
ATOM 812 N N . LYS A 1 100 ? 18.898 -1.33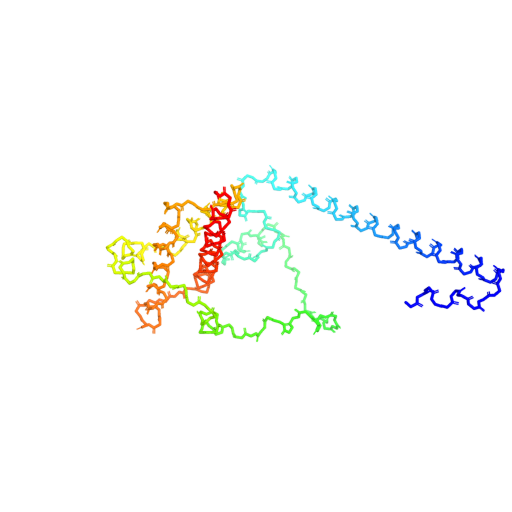4 5.991 1.00 39.53 100 LYS A N 1
ATOM 813 C CA . LYS A 1 100 ? 18.445 -0.049 6.511 1.00 39.53 100 LYS A CA 1
ATOM 814 C C . LYS A 1 100 ? 17.432 -0.384 7.586 1.00 39.53 100 LYS A C 1
ATOM 816 O O . LYS A 1 100 ? 16.426 -1.014 7.275 1.00 39.53 100 LYS A O 1
ATOM 821 N N . GLU A 1 101 ? 17.710 0.018 8.822 1.00 38.88 101 GLU A N 1
ATOM 822 C CA . GLU A 1 101 ? 16.644 0.352 9.760 1.00 38.88 101 GLU A CA 1
ATOM 823 C C . GLU A 1 101 ? 15.616 1.145 8.953 1.00 38.88 101 GLU A C 1
ATOM 825 O O . GLU A 1 101 ? 15.896 2.254 8.486 1.00 38.88 101 GLU A O 1
ATOM 830 N N . TYR A 1 102 ? 14.483 0.514 8.648 1.00 42.00 102 TYR A N 1
ATOM 831 C CA . TYR A 1 102 ? 13.359 1.212 8.063 1.00 42.00 102 TYR A CA 1
ATOM 832 C C . TYR A 1 102 ? 12.820 2.082 9.178 1.00 42.00 102 TYR A C 1
ATOM 834 O O . TYR A 1 102 ? 11.933 1.698 9.932 1.00 42.00 102 TYR A O 1
ATOM 842 N N . ASP A 1 103 ? 13.421 3.253 9.302 1.00 45.72 103 ASP A N 1
ATOM 843 C CA . ASP A 1 103 ? 12.819 4.348 10.011 1.00 45.72 103 ASP A CA 1
ATOM 844 C C . ASP A 1 103 ? 11.475 4.610 9.323 1.00 45.72 103 ASP A C 1
ATOM 846 O O . ASP A 1 103 ? 11.426 5.055 8.168 1.00 45.72 103 ASP A O 1
ATOM 850 N N . LEU A 1 104 ? 10.386 4.238 9.998 1.00 50.03 104 LEU A N 1
ATOM 851 C CA . LEU A 1 104 ? 9.009 4.471 9.558 1.00 50.03 104 LEU A CA 1
ATOM 852 C C . LEU A 1 104 ? 8.808 5.949 9.185 1.00 50.03 104 LEU A C 1
ATOM 854 O O . LEU A 1 104 ? 8.051 6.261 8.261 1.00 50.03 104 LEU A O 1
ATOM 858 N N . GLU A 1 105 ? 9.568 6.848 9.817 1.00 49.50 105 GLU A N 1
ATOM 859 C CA . GLU A 1 105 ? 9.596 8.281 9.540 1.00 49.50 105 GLU A CA 1
ATOM 860 C C . GLU A 1 105 ? 10.120 8.608 8.123 1.00 49.50 105 GLU A C 1
ATOM 862 O O . GLU A 1 105 ? 9.687 9.574 7.488 1.00 49.50 105 GLU A O 1
ATOM 867 N N . SER A 1 106 ? 11.004 7.774 7.566 1.00 45.00 106 SER A N 1
ATOM 868 C CA . SER A 1 106 ? 11.587 7.956 6.229 1.00 45.00 106 SER A CA 1
ATOM 869 C C . SER A 1 106 ? 10.685 7.471 5.085 1.00 45.00 106 SER A C 1
ATOM 871 O O . SER A 1 106 ? 10.783 7.984 3.964 1.00 45.00 106 SER A O 1
ATOM 873 N N . LEU A 1 107 ? 9.779 6.522 5.356 1.00 47.50 107 LEU A N 1
ATOM 874 C CA . LEU A 1 107 ? 8.821 5.996 4.375 1.00 47.50 107 LEU A CA 1
ATOM 875 C C . LEU A 1 107 ? 7.534 6.824 4.300 1.00 47.50 107 LEU A C 1
ATOM 877 O O . LEU A 1 107 ? 6.906 6.887 3.246 1.00 47.50 107 LEU A O 1
ATOM 881 N N . THR A 1 108 ? 7.143 7.497 5.382 1.00 49.19 108 THR A N 1
ATOM 882 C CA . THR A 1 108 ? 5.897 8.276 5.436 1.00 49.19 108 THR A CA 1
ATOM 883 C C . THR A 1 108 ? 6.019 9.689 4.865 1.00 49.19 108 THR A C 1
ATOM 885 O O . THR A 1 108 ? 5.009 10.233 4.416 1.00 49.19 108 THR A O 1
ATOM 888 N N . ARG A 1 109 ? 7.225 10.273 4.834 1.00 49.12 109 ARG A N 1
ATOM 889 C CA . ARG A 1 109 ? 7.459 11.680 4.450 1.00 49.12 109 ARG A CA 1
ATOM 890 C C . ARG A 1 109 ? 7.487 11.968 2.948 1.00 49.12 109 ARG A C 1
ATOM 892 O O . ARG A 1 109 ? 7.544 13.139 2.579 1.00 49.12 109 ARG A O 1
ATOM 899 N N . LYS A 1 110 ? 7.495 10.953 2.077 1.00 48.91 110 LYS A N 1
ATOM 900 C CA . LYS A 1 110 ? 7.762 11.191 0.649 1.00 48.91 110 LYS A CA 1
ATOM 901 C C . LYS A 1 110 ? 6.597 11.695 -0.188 1.00 48.91 110 LYS A C 1
ATOM 903 O O . LYS A 1 110 ? 6.883 12.286 -1.213 1.00 48.91 110 LYS A O 1
ATOM 908 N N . GLU A 1 111 ? 5.355 11.579 0.254 1.00 51.41 111 GLU A N 1
ATOM 909 C CA . GLU A 1 111 ? 4.208 12.270 -0.346 1.00 51.41 111 GLU A CA 1
ATOM 910 C C . GLU A 1 111 ? 3.017 12.003 0.575 1.00 51.41 111 GLU A C 1
ATOM 912 O O . GLU A 1 111 ? 2.335 10.993 0.459 1.00 51.41 111 GLU A O 1
ATOM 917 N N . ALA A 1 112 ? 2.796 12.858 1.578 1.00 55.94 112 ALA A N 1
ATOM 918 C CA . ALA A 1 112 ? 1.554 12.765 2.335 1.00 55.94 112 ALA A CA 1
ATOM 919 C C . ALA A 1 112 ? 0.403 12.984 1.348 1.00 55.94 112 ALA A C 1
ATOM 921 O O . ALA A 1 112 ? 0.356 14.010 0.663 1.00 55.94 112 ALA A O 1
ATOM 922 N N . LEU A 1 113 ? -0.499 12.009 1.240 1.00 62.19 113 LEU A N 1
ATOM 923 C CA . LEU A 1 113 ? -1.724 12.204 0.489 1.00 62.19 113 LEU A CA 1
ATOM 924 C C . LEU A 1 113 ? -2.432 13.431 1.059 1.00 62.19 113 LEU A C 1
ATOM 926 O O . LEU A 1 113 ? -2.621 13.543 2.267 1.00 62.19 113 LEU A O 1
ATOM 930 N N . GLU A 1 114 ? -2.816 14.367 0.192 1.00 66.50 114 GLU A N 1
ATOM 931 C CA . GLU A 1 114 ? -3.664 15.494 0.580 1.00 66.50 114 GLU A CA 1
ATOM 932 C C . GLU A 1 114 ? -5.071 14.966 0.879 1.00 66.50 114 GLU A C 1
ATOM 934 O O . GLU A 1 114 ? -5.987 15.023 0.055 1.00 66.50 114 GLU A O 1
ATOM 939 N N . ILE A 1 115 ? -5.227 14.381 2.061 1.00 72.81 115 ILE A N 1
ATOM 940 C CA . ILE A 1 115 ? -6.507 13.938 2.576 1.00 72.81 115 ILE A CA 1
ATOM 941 C C . ILE A 1 115 ? -7.253 15.173 3.072 1.00 72.81 115 ILE A C 1
ATOM 943 O O . ILE A 1 115 ? -6.737 15.961 3.865 1.00 72.81 115 ILE A O 1
ATOM 947 N N . SER A 1 116 ? -8.496 15.341 2.617 1.00 77.81 116 SER A N 1
ATOM 948 C CA . SER A 1 116 ? -9.332 16.439 3.099 1.00 77.81 116 SER A CA 1
ATOM 949 C C . SER A 1 116 ? -9.504 16.350 4.626 1.00 77.81 116 SER A C 1
ATOM 951 O O . SER A 1 116 ? -9.885 15.287 5.134 1.00 77.81 116 SER A O 1
ATOM 953 N N . PRO A 1 117 ? -9.308 17.452 5.376 1.00 76.56 117 PRO A N 1
ATOM 954 C CA . PRO A 1 117 ? -9.502 17.470 6.827 1.00 76.56 117 PRO A CA 1
ATOM 955 C C . PRO A 1 117 ? -10.931 17.077 7.238 1.00 76.56 117 PRO A C 1
ATOM 957 O O . PRO A 1 117 ? -11.139 16.540 8.324 1.00 76.56 117 PRO A O 1
ATOM 960 N N . GLU A 1 118 ? -11.914 17.267 6.354 1.00 81.50 118 GLU A N 1
ATOM 961 C CA . GLU A 1 118 ? -13.294 16.812 6.550 1.00 81.50 118 GLU A CA 1
ATOM 962 C C . GLU A 1 118 ? -13.408 15.278 6.567 1.00 81.50 118 GLU A C 1
ATOM 964 O O . GLU A 1 118 ? -14.110 14.704 7.401 1.00 81.50 118 GLU A O 1
ATOM 969 N N . VAL A 1 119 ? -12.677 14.595 5.682 1.00 81.31 119 VAL A N 1
ATOM 970 C CA . VAL A 1 119 ? -12.638 13.127 5.621 1.00 81.31 119 VAL A CA 1
ATOM 971 C C . VAL A 1 119 ? -11.925 12.585 6.855 1.00 81.31 119 VAL A C 1
ATOM 973 O O . VAL A 1 119 ? -12.441 11.680 7.508 1.00 81.31 119 VAL A O 1
ATOM 976 N N . MET A 1 120 ? -10.801 13.185 7.240 1.00 80.31 120 MET A N 1
ATOM 977 C CA . MET A 1 120 ? -10.100 12.865 8.485 1.00 80.31 120 MET A CA 1
ATOM 978 C C . MET A 1 120 ? -11.008 12.996 9.710 1.00 80.31 120 MET A C 1
ATOM 980 O O . MET A 1 120 ? -11.086 12.079 10.524 1.00 80.31 120 MET A O 1
ATOM 984 N N . ALA A 1 121 ? -11.745 14.099 9.844 1.00 82.50 121 ALA A N 1
ATOM 985 C CA . ALA A 1 121 ? -12.627 14.340 10.987 1.00 82.50 121 ALA A CA 1
ATOM 986 C C . ALA A 1 121 ? -13.941 13.534 10.946 1.00 82.50 121 ALA A C 1
ATOM 988 O O . ALA A 1 121 ? -14.691 13.535 11.923 1.00 82.50 121 ALA A O 1
ATOM 989 N N . SER A 1 122 ? -14.225 12.826 9.850 1.00 88.62 122 SER A N 1
ATOM 990 C CA . SER A 1 122 ? -15.477 12.092 9.675 1.00 88.62 122 SER A CA 1
ATOM 991 C C . SER A 1 122 ? -15.710 11.045 10.784 1.00 88.62 122 SER A C 1
ATOM 993 O O . SER A 1 122 ? -14.784 10.303 11.157 1.00 88.62 122 SER A O 1
ATOM 995 N N . PRO A 1 123 ? -16.960 10.898 11.275 1.00 85.69 123 PRO A N 1
ATOM 996 C CA . PRO A 1 123 ? -17.346 9.797 12.157 1.00 85.69 123 PRO A CA 1
ATOM 997 C C . PRO A 1 123 ? -17.030 8.431 11.545 1.00 85.69 123 PRO A C 1
ATOM 999 O O . PRO A 1 123 ? -16.588 7.524 12.245 1.00 85.69 123 PRO A O 1
ATOM 1002 N N . TYR A 1 124 ? -17.184 8.318 10.225 1.00 87.88 124 TYR A N 1
ATOM 1003 C CA . TYR A 1 124 ? -16.938 7.086 9.487 1.00 87.88 124 TYR A CA 1
ATOM 1004 C C . TYR A 1 124 ? -15.462 6.673 9.524 1.00 87.88 124 TYR A C 1
ATOM 1006 O O . TYR A 1 124 ? -15.136 5.542 9.869 1.00 87.88 124 TYR A O 1
ATOM 1014 N N . THR A 1 125 ? -14.551 7.618 9.290 1.00 86.88 125 THR A N 1
ATOM 1015 C CA . THR A 1 125 ? -13.102 7.402 9.423 1.00 86.88 125 THR A CA 1
ATOM 1016 C C . THR A 1 125 ? -12.717 6.991 10.836 1.00 86.88 125 THR A C 1
ATOM 1018 O O . THR A 1 125 ? -11.865 6.135 11.033 1.00 86.88 125 THR A O 1
ATOM 1021 N N . THR A 1 126 ? -13.352 7.600 11.839 1.00 86.81 126 THR A N 1
ATOM 1022 C CA . THR A 1 126 ? -13.115 7.273 13.253 1.00 86.81 126 THR A CA 1
ATOM 1023 C C . THR A 1 126 ? -13.610 5.873 13.616 1.00 86.81 126 THR A C 1
ATOM 1025 O O . THR A 1 126 ? -13.076 5.241 14.525 1.00 86.81 126 THR A O 1
ATOM 1028 N N . GLN A 1 127 ? -14.640 5.379 12.930 1.00 89.50 127 GLN A N 1
ATOM 1029 C CA . GLN A 1 127 ? -15.103 4.007 13.084 1.00 89.50 127 GLN A CA 1
ATOM 1030 C C . GLN A 1 127 ? -14.135 3.029 12.412 1.00 89.50 127 GLN A C 1
ATOM 1032 O O . GLN A 1 127 ? -13.679 2.099 13.070 1.00 89.50 127 GLN A O 1
ATOM 1037 N N . LEU A 1 128 ? -13.737 3.299 11.166 1.00 88.88 128 LEU A N 1
ATOM 1038 C CA . LEU A 1 128 ? -12.751 2.492 10.436 1.00 88.88 128 LEU A CA 1
ATOM 1039 C C . LEU A 1 128 ? -11.404 2.429 11.157 1.00 88.88 128 LEU A C 1
ATOM 1041 O O . LEU A 1 128 ? -10.790 1.374 11.233 1.00 88.88 128 LEU A O 1
ATOM 1045 N N . SER A 1 129 ? -10.950 3.526 11.769 1.00 87.94 129 SER A N 1
ATOM 1046 C CA . SER A 1 129 ? -9.678 3.534 12.502 1.00 87.94 129 SER A CA 1
ATOM 1047 C C . SER A 1 129 ? -9.692 2.630 13.740 1.00 87.94 129 SER A C 1
ATOM 1049 O O . SER A 1 129 ? -8.633 2.341 14.296 1.00 87.94 129 SER A O 1
ATOM 1051 N N . LYS A 1 130 ? -10.865 2.177 14.197 1.00 88.00 130 LYS A N 1
ATOM 1052 C CA . LYS A 1 130 ? -10.993 1.191 15.281 1.00 88.00 130 LYS A CA 1
ATOM 1053 C C . LYS A 1 130 ? -10.978 -0.247 14.775 1.00 88.00 130 LYS A C 1
ATOM 1055 O O . LYS A 1 130 ? -10.751 -1.148 15.577 1.00 88.00 130 LYS A O 1
ATOM 1060 N N . GLU A 1 131 ? -11.193 -0.473 13.484 1.00 89.12 131 GLU A N 1
ATOM 1061 C CA . GLU A 1 131 ? -11.146 -1.814 12.907 1.00 89.12 131 GLU A CA 1
ATOM 1062 C C . GLU A 1 131 ? -9.720 -2.380 12.936 1.00 89.12 131 GLU A C 1
ATOM 1064 O O . GLU A 1 131 ? -8.748 -1.616 12.965 1.00 89.12 131 GLU A O 1
ATOM 1069 N N . PRO A 1 132 ? -9.549 -3.711 12.954 1.00 89.31 132 PRO A N 1
ATOM 1070 C CA . PRO A 1 132 ? -8.236 -4.326 12.804 1.00 89.31 132 PRO A CA 1
ATOM 1071 C C . PRO A 1 132 ? -7.540 -3.844 11.527 1.00 89.31 132 PRO A C 1
ATOM 1073 O O . PRO A 1 132 ? -8.161 -3.752 10.471 1.00 89.31 132 PRO A O 1
ATOM 1076 N N . MET A 1 133 ? -6.235 -3.563 11.607 1.00 88.81 133 MET A N 1
ATOM 1077 C CA . MET A 1 133 ? -5.466 -3.067 10.456 1.00 88.81 133 MET A CA 1
ATOM 1078 C C . MET A 1 133 ? -5.486 -4.054 9.274 1.00 88.81 133 MET A C 1
ATOM 1080 O O . MET A 1 133 ? -5.512 -3.623 8.125 1.00 88.81 133 MET A O 1
ATOM 1084 N N . GLY A 1 134 ? -5.568 -5.362 9.549 1.00 89.50 134 GLY A N 1
ATOM 1085 C CA . GLY A 1 134 ? -5.739 -6.393 8.519 1.00 89.50 134 GLY A CA 1
ATOM 1086 C C . GLY A 1 134 ? -6.970 -6.168 7.637 1.00 89.50 134 GLY A C 1
ATOM 1087 O O . GLY A 1 134 ? -6.850 -6.222 6.420 1.00 89.50 134 GLY A O 1
ATOM 1088 N N . ASN A 1 135 ? -8.113 -5.799 8.223 1.00 92.44 135 ASN A N 1
ATOM 1089 C CA . ASN A 1 135 ? -9.347 -5.556 7.467 1.00 92.44 135 ASN A CA 1
ATOM 1090 C C . ASN A 1 135 ? -9.208 -4.344 6.535 1.00 92.44 135 ASN A C 1
ATOM 1092 O O . ASN A 1 135 ? -9.630 -4.385 5.384 1.00 92.44 135 ASN A O 1
ATOM 1096 N N . ILE A 1 136 ? -8.576 -3.271 7.024 1.00 92.50 136 ILE A N 1
ATOM 1097 C CA . ILE A 1 136 ? -8.333 -2.056 6.233 1.00 92.50 136 ILE A CA 1
ATOM 1098 C C . ILE A 1 136 ? -7.405 -2.370 5.050 1.00 92.50 136 ILE A C 1
ATOM 1100 O O . ILE A 1 136 ? -7.618 -1.877 3.942 1.00 92.50 136 ILE A O 1
ATOM 1104 N N . TYR A 1 137 ? -6.388 -3.204 5.282 1.00 93.00 137 TYR A N 1
ATOM 1105 C CA . TYR A 1 137 ? -5.475 -3.666 4.241 1.00 93.00 137 TYR A CA 1
ATOM 1106 C C . TYR A 1 137 ? -6.179 -4.537 3.192 1.00 93.00 137 TYR A C 1
ATOM 1108 O O . TYR A 1 137 ? -6.017 -4.291 1.997 1.00 93.00 137 TYR A O 1
ATOM 1116 N N . GLU A 1 138 ? -6.968 -5.527 3.619 1.00 93.75 138 GLU A N 1
ATOM 1117 C CA . GLU A 1 138 ? -7.722 -6.406 2.716 1.00 93.75 138 GLU A CA 1
ATOM 1118 C C . GLU A 1 138 ? -8.675 -5.605 1.831 1.00 93.75 138 GLU A C 1
ATOM 1120 O O . GLU A 1 138 ? -8.671 -5.764 0.612 1.00 93.75 138 GLU A O 1
ATOM 1125 N N . GLU A 1 139 ? -9.405 -4.658 2.413 1.00 93.88 139 GLU A N 1
ATOM 1126 C CA . GLU A 1 139 ? -10.330 -3.833 1.648 1.00 93.88 139 GLU A CA 1
ATOM 1127 C C . GLU A 1 139 ? -9.610 -2.926 0.637 1.00 93.88 139 GLU A C 1
ATOM 1129 O O . GLU A 1 139 ? -10.038 -2.795 -0.511 1.00 93.88 139 GLU A O 1
ATOM 1134 N N . MET A 1 140 ? -8.475 -2.332 1.021 1.00 94.38 140 MET A N 1
ATOM 1135 C CA . MET A 1 140 ? -7.655 -1.552 0.089 1.00 94.38 140 MET A CA 1
ATOM 1136 C C . MET A 1 140 ? -7.120 -2.422 -1.057 1.00 94.38 140 MET A C 1
ATOM 1138 O O . MET A 1 140 ? -7.086 -1.994 -2.216 1.00 94.38 140 MET A O 1
ATOM 1142 N N . LYS A 1 141 ? -6.708 -3.654 -0.748 1.00 94.06 141 LYS A N 1
ATOM 1143 C CA . LYS A 1 141 ? -6.222 -4.631 -1.725 1.00 94.06 141 LYS A CA 1
ATOM 1144 C C . LYS A 1 141 ? -7.320 -5.030 -2.713 1.00 94.06 141 LYS A C 1
ATOM 1146 O O . LYS A 1 141 ? -7.045 -5.095 -3.910 1.00 94.06 141 LYS A O 1
ATOM 1151 N N . ASP A 1 142 ? -8.548 -5.230 -2.249 1.00 95.81 142 ASP A N 1
ATOM 1152 C CA . ASP A 1 142 ? -9.687 -5.571 -3.105 1.00 95.81 142 ASP A CA 1
ATOM 1153 C C . ASP A 1 142 ? -10.059 -4.426 -4.053 1.00 95.81 142 ASP A C 1
ATOM 1155 O O . ASP A 1 142 ? -10.285 -4.648 -5.249 1.00 95.81 142 ASP A O 1
ATOM 1159 N N . ILE A 1 143 ? -10.044 -3.183 -3.557 1.00 93.00 143 ILE A N 1
ATOM 1160 C CA . ILE A 1 143 ? -10.230 -1.997 -4.405 1.00 93.00 143 ILE A CA 1
ATOM 1161 C C . ILE A 1 143 ? -9.113 -1.921 -5.447 1.00 93.00 143 ILE A C 1
ATOM 1163 O O . ILE A 1 143 ? -9.397 -1.697 -6.622 1.00 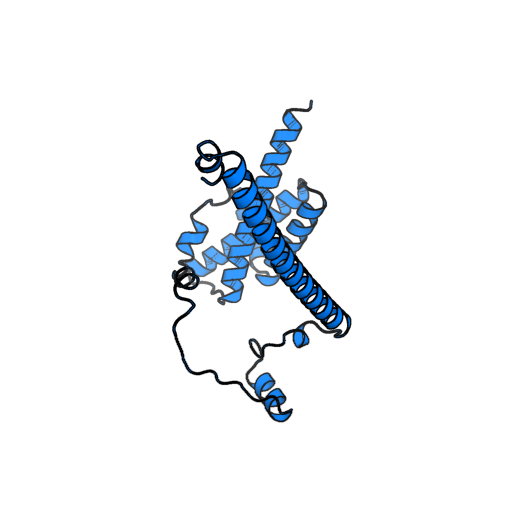93.00 143 ILE A O 1
ATOM 1167 N N . THR A 1 144 ? -7.861 -2.149 -5.037 1.00 93.00 144 THR A N 1
ATOM 1168 C CA . THR A 1 144 ? -6.705 -2.146 -5.945 1.00 93.00 144 THR A CA 1
ATOM 1169 C C . THR A 1 144 ? -6.889 -3.159 -7.062 1.00 93.00 144 THR A C 1
ATOM 1171 O O . THR A 1 144 ? -6.851 -2.788 -8.230 1.00 93.00 144 THR A O 1
ATOM 1174 N N . LYS A 1 145 ? -7.199 -4.411 -6.718 1.00 94.12 145 LYS A N 1
ATOM 1175 C CA . LYS A 1 145 ? -7.440 -5.473 -7.696 1.00 94.12 145 LYS A CA 1
ATOM 1176 C C . LYS A 1 145 ? -8.547 -5.095 -8.682 1.00 94.12 145 LYS A C 1
ATOM 1178 O O . LYS A 1 145 ? -8.384 -5.246 -9.887 1.00 94.12 145 LYS A O 1
ATOM 1183 N N . THR A 1 146 ? -9.652 -4.556 -8.172 1.00 92.81 146 THR A N 1
ATOM 1184 C CA . THR A 1 146 ? -10.784 -4.129 -9.004 1.00 92.81 146 THR A CA 1
ATOM 1185 C C . THR A 1 146 ? -10.379 -2.996 -9.954 1.00 92.81 146 THR A C 1
ATOM 1187 O O . THR A 1 146 ? -10.748 -2.999 -11.128 1.00 92.81 146 THR A O 1
ATOM 1190 N N . VAL A 1 147 ? -9.602 -2.021 -9.473 1.00 91.06 147 VAL A N 1
ATOM 1191 C CA . VAL A 1 147 ? -9.089 -0.903 -10.279 1.00 91.06 147 VAL A CA 1
ATOM 1192 C C . VAL A 1 147 ? -8.076 -1.360 -11.319 1.00 91.06 147 VAL A C 1
ATOM 1194 O O . VAL A 1 147 ? -8.147 -0.879 -12.448 1.00 91.06 147 VAL A O 1
ATOM 1197 N N . ASP A 1 148 ? -7.207 -2.308 -10.989 1.00 88.62 148 ASP A N 1
ATOM 1198 C CA . ASP A 1 148 ? -6.250 -2.889 -11.929 1.00 88.62 148 ASP A CA 1
ATOM 1199 C C . ASP A 1 148 ? -6.964 -3.650 -13.053 1.00 88.62 148 ASP A C 1
ATOM 1201 O O . ASP A 1 148 ? -6.604 -3.511 -14.222 1.00 88.62 148 ASP A O 1
ATOM 1205 N N . GLU A 1 149 ? -8.024 -4.395 -12.726 1.00 91.19 149 GLU A N 1
ATOM 1206 C CA . GLU A 1 149 ? -8.830 -5.131 -13.707 1.00 91.19 149 GLU A CA 1
ATOM 1207 C C . GLU A 1 149 ? -9.588 -4.199 -14.665 1.00 91.19 149 GLU A C 1
ATOM 1209 O O . GLU A 1 149 ? -9.648 -4.463 -15.868 1.00 91.19 149 GLU A O 1
ATOM 1214 N N . LYS A 1 150 ? -10.162 -3.097 -14.164 1.00 92.25 150 LYS A N 1
ATOM 1215 C CA . LYS A 1 150 ? -10.943 -2.159 -14.998 1.00 92.25 150 LYS A CA 1
ATOM 1216 C C . LYS A 1 150 ? -10.132 -1.004 -15.588 1.00 92.25 150 LYS A C 1
ATOM 1218 O O . LYS A 1 150 ? -10.616 -0.323 -16.488 1.00 92.25 150 LYS A O 1
ATOM 1223 N N . GLY A 1 151 ? -8.929 -0.747 -15.082 1.00 88.25 151 GLY A N 1
ATOM 1224 C CA . GLY A 1 151 ? -8.028 0.326 -15.517 1.00 88.25 151 GLY A CA 1
ATOM 1225 C C . GLY A 1 151 ? -8.426 1.744 -15.079 1.00 88.25 151 GLY A C 1
ATOM 1226 O O . GLY A 1 151 ? -7.786 2.720 -15.478 1.00 88.25 151 GLY A O 1
ATOM 1227 N N . TYR A 1 152 ? -9.477 1.904 -14.271 1.00 87.06 152 TYR A N 1
ATOM 1228 C CA . TYR A 1 152 ? -9.896 3.209 -13.758 1.00 87.06 152 TYR A CA 1
ATOM 1229 C C . TYR A 1 152 ? -10.500 3.139 -12.367 1.00 87.06 152 TYR A C 1
ATOM 1231 O O . TYR A 1 152 ? -11.021 2.112 -11.966 1.00 87.06 152 TYR A O 1
ATOM 1239 N N . ILE A 1 153 ? -10.508 4.260 -11.651 1.00 90.25 153 ILE A N 1
ATOM 1240 C CA . ILE A 1 153 ? -11.162 4.393 -10.345 1.00 90.25 153 ILE A CA 1
ATOM 1241 C C . ILE A 1 153 ? -12.357 5.345 -10.445 1.00 90.25 153 ILE A C 1
ATOM 1243 O O . ILE A 1 153 ? -12.283 6.395 -11.090 1.00 90.25 153 ILE A O 1
ATOM 1247 N N . ASN A 1 154 ? -13.486 4.948 -9.861 1.00 90.62 154 ASN A N 1
ATOM 1248 C CA . ASN A 1 154 ? -14.722 5.725 -9.851 1.00 90.62 154 ASN A CA 1
ATOM 1249 C C . ASN A 1 154 ? -14.818 6.609 -8.589 1.00 90.62 154 ASN A C 1
ATOM 1251 O O . ASN A 1 154 ? -13.963 6.565 -7.705 1.00 90.62 154 ASN A O 1
ATOM 1255 N N . ALA A 1 155 ? -15.853 7.450 -8.507 1.00 88.75 155 ALA A N 1
ATOM 1256 C CA . ALA A 1 155 ? -16.005 8.400 -7.403 1.00 88.75 155 ALA A CA 1
ATOM 1257 C C . ALA A 1 155 ? -16.254 7.728 -6.039 1.00 88.75 155 ALA A C 1
ATOM 1259 O O . ALA A 1 155 ? -15.803 8.248 -5.017 1.00 88.75 155 ALA A O 1
ATOM 1260 N N . GLU A 1 156 ? -16.953 6.591 -6.013 1.00 91.00 156 GLU A N 1
ATOM 1261 C CA . GLU A 1 156 ? -17.253 5.857 -4.780 1.00 91.00 156 GLU A CA 1
ATOM 1262 C C . GLU A 1 156 ? -16.005 5.167 -4.231 1.00 91.00 156 GLU A C 1
ATOM 1264 O O . GLU A 1 156 ? -15.678 5.333 -3.060 1.00 91.00 156 GLU A O 1
ATOM 1269 N N . GLU A 1 157 ? -15.254 4.477 -5.088 1.00 92.06 157 GLU A N 1
ATOM 1270 C CA . GLU A 1 157 ? -13.976 3.850 -4.744 1.00 92.06 157 GLU A CA 1
ATOM 1271 C C . GLU A 1 157 ? -12.956 4.890 -4.310 1.00 92.06 157 GLU A C 1
ATOM 1273 O O . GLU A 1 157 ? -12.300 4.707 -3.293 1.00 92.06 157 GLU A O 1
ATOM 1278 N N . LYS A 1 158 ? -12.864 6.022 -5.019 1.00 91.31 158 LYS A N 1
ATOM 1279 C CA . LYS A 1 158 ? -11.999 7.133 -4.615 1.00 91.31 158 LYS A CA 1
ATOM 1280 C C . LYS A 1 158 ? -12.337 7.577 -3.193 1.00 91.31 158 LYS A C 1
ATOM 1282 O O . LYS A 1 158 ? -11.456 7.650 -2.344 1.00 91.31 158 LYS A O 1
ATOM 1287 N N . ARG A 1 159 ? -13.618 7.811 -2.904 1.00 90.81 159 ARG A N 1
ATOM 1288 C CA . ARG A 1 159 ? -14.070 8.188 -1.561 1.00 90.81 159 ARG A CA 1
ATOM 1289 C C . ARG A 1 159 ? -13.769 7.092 -0.533 1.00 90.81 159 ARG A C 1
ATOM 1291 O O . ARG A 1 159 ? -13.408 7.394 0.602 1.00 90.81 159 ARG A O 1
ATOM 1298 N N . ARG A 1 160 ? -13.893 5.819 -0.915 1.00 92.81 160 ARG A N 1
ATOM 1299 C CA . ARG A 1 160 ? -13.573 4.687 -0.043 1.00 92.81 160 ARG A CA 1
ATOM 1300 C C . ARG A 1 160 ? -12.087 4.637 0.295 1.00 92.81 160 ARG A C 1
ATOM 1302 O O . ARG A 1 160 ? -11.760 4.532 1.473 1.00 92.81 160 ARG A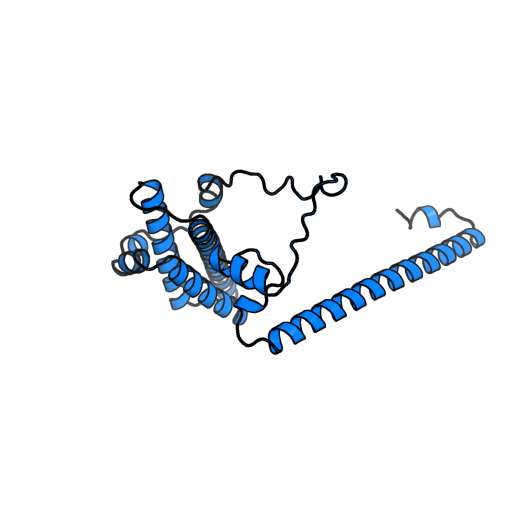 O 1
ATOM 1309 N N . VAL A 1 161 ? -11.216 4.795 -0.699 1.00 92.88 161 VAL A N 1
ATOM 1310 C CA . VAL A 1 161 ? -9.761 4.882 -0.520 1.00 92.88 161 VAL A CA 1
ATOM 1311 C C . VAL A 1 161 ? -9.411 6.061 0.385 1.00 92.88 161 VAL A C 1
ATOM 1313 O O . VAL A 1 161 ? -8.663 5.868 1.334 1.00 92.88 161 VAL A O 1
ATOM 1316 N N . GLU A 1 162 ? -10.012 7.243 0.185 1.00 90.75 162 GLU A N 1
ATOM 1317 C CA . GLU A 1 162 ? -9.809 8.396 1.081 1.00 90.75 162 GLU A CA 1
ATOM 1318 C C . GLU A 1 162 ? -10.124 8.035 2.540 1.00 90.75 162 GLU A C 1
ATOM 1320 O O . GLU A 1 162 ? -9.328 8.327 3.433 1.00 90.75 162 GLU A O 1
ATOM 1325 N N . TYR A 1 163 ? -11.248 7.360 2.800 1.00 93.19 163 TYR A N 1
ATOM 1326 C CA . TYR A 1 163 ? -11.612 6.935 4.153 1.00 93.19 163 TYR A CA 1
ATOM 1327 C C . TYR A 1 163 ? -10.661 5.889 4.740 1.00 93.19 163 TYR A C 1
ATOM 1329 O O . TYR A 1 163 ? -10.304 5.992 5.914 1.00 93.19 163 TYR A O 1
ATOM 1337 N N . LEU A 1 164 ? -10.250 4.900 3.945 1.00 93.94 164 LEU A N 1
ATOM 1338 C CA . LEU A 1 164 ? -9.341 3.845 4.391 1.00 93.94 164 LEU A CA 1
ATOM 1339 C C . LEU A 1 164 ? -7.960 4.414 4.702 1.00 93.94 164 LEU A C 1
ATOM 1341 O O . LEU A 1 164 ? -7.457 4.202 5.800 1.00 93.94 164 LEU A O 1
ATOM 1345 N N . THR A 1 165 ? -7.385 5.217 3.805 1.00 92.12 165 THR A N 1
ATOM 1346 C CA . THR A 1 165 ? -6.094 5.874 4.044 1.00 92.12 165 THR A CA 1
ATOM 1347 C C . THR A 1 165 ? -6.157 6.774 5.279 1.00 92.12 165 THR A C 1
ATOM 1349 O O . THR A 1 165 ? -5.279 6.691 6.132 1.00 92.12 165 THR A O 1
ATOM 1352 N N . SER A 1 166 ? -7.233 7.551 5.450 1.00 90.38 166 SER A N 1
ATOM 1353 C CA . SER A 1 166 ? -7.413 8.389 6.646 1.00 90.38 166 SER A CA 1
ATOM 1354 C C . SER A 1 166 ? -7.472 7.563 7.937 1.00 90.38 166 SER A C 1
ATOM 1356 O O . SER A 1 166 ? -6.987 7.985 8.987 1.00 90.38 166 SER A O 1
ATOM 1358 N N . ALA A 1 167 ? -8.094 6.383 7.885 1.00 91.75 167 ALA A N 1
ATOM 1359 C CA . ALA A 1 167 ? -8.174 5.480 9.025 1.00 91.75 167 ALA A CA 1
ATOM 1360 C C . ALA A 1 167 ? -6.800 4.895 9.384 1.00 91.75 167 ALA A C 1
ATOM 1362 O O . ALA A 1 167 ? -6.487 4.788 10.571 1.00 91.75 167 ALA A O 1
ATOM 1363 N N . VAL A 1 168 ? -5.976 4.572 8.380 1.00 91.44 168 VAL A N 1
ATOM 1364 C CA . VAL A 1 168 ? -4.580 4.148 8.576 1.00 91.44 168 VAL A CA 1
ATOM 1365 C C . VAL A 1 168 ? -3.754 5.269 9.196 1.00 91.44 168 VAL A C 1
ATOM 1367 O O . VAL A 1 168 ? -3.089 5.037 10.200 1.00 91.44 168 VAL A O 1
ATOM 1370 N N . GLU A 1 169 ? -3.843 6.493 8.672 1.00 89.62 169 GLU A N 1
ATOM 1371 C CA . GLU A 1 169 ? -3.093 7.638 9.207 1.00 89.62 169 GLU A CA 1
ATOM 1372 C C . GLU A 1 169 ? -3.442 7.923 10.669 1.00 89.62 169 GLU A C 1
ATOM 1374 O O . GLU A 1 169 ? -2.548 8.114 11.489 1.00 89.62 169 GLU A O 1
ATOM 1379 N N . LYS A 1 170 ? -4.723 7.836 11.044 1.00 87.69 170 LYS A N 1
ATOM 1380 C CA . LYS A 1 170 ? -5.124 7.944 12.454 1.00 87.69 170 LYS A CA 1
ATOM 1381 C C . LYS A 1 170 ? -4.498 6.877 13.347 1.00 87.69 170 LYS A C 1
ATOM 1383 O O . LYS A 1 170 ? -4.200 7.168 14.503 1.00 87.69 170 LYS A O 1
ATOM 1388 N N . LYS A 1 171 ? -4.342 5.646 12.854 1.00 88.69 171 LYS A N 1
ATOM 1389 C CA . LYS A 1 171 ? -3.704 4.566 13.621 1.00 88.69 171 LYS A CA 1
ATOM 1390 C C . LYS A 1 171 ? -2.202 4.794 13.763 1.00 88.69 171 LYS A C 1
ATOM 1392 O O . LYS A 1 171 ? -1.681 4.584 14.851 1.00 88.69 171 LYS A O 1
ATOM 1397 N N . ILE A 1 172 ? -1.545 5.269 12.706 1.00 86.81 172 ILE A N 1
ATOM 1398 C CA . ILE A 1 172 ? -0.128 5.656 12.739 1.00 86.81 172 ILE A CA 1
ATOM 1399 C C . ILE A 1 172 ? 0.080 6.784 13.754 1.00 86.81 172 ILE A C 1
ATOM 1401 O O . ILE A 1 172 ? 0.912 6.657 14.642 1.00 86.81 172 ILE A O 1
ATOM 1405 N N . TRP A 1 173 ? -0.752 7.829 13.736 1.00 84.94 173 TRP A N 1
ATOM 1406 C CA . TRP A 1 173 ? -0.683 8.888 14.750 1.00 84.94 173 TRP A CA 1
ATOM 1407 C C . TRP A 1 173 ? -0.941 8.386 16.169 1.00 84.94 173 TRP A C 1
ATOM 1409 O O . TRP A 1 173 ? -0.332 8.874 17.117 1.00 84.94 173 TRP A O 1
ATOM 1419 N N . ALA A 1 174 ? -1.846 7.420 16.341 1.00 83.00 174 ALA A N 1
ATOM 1420 C CA . ALA A 1 174 ? -2.087 6.813 17.645 1.00 83.00 174 ALA A CA 1
ATOM 1421 C C . ALA A 1 174 ? -0.858 6.037 18.150 1.00 83.00 174 ALA A C 1
ATOM 1423 O O . ALA A 1 174 ? -0.608 6.038 19.359 1.00 83.00 174 ALA A O 1
ATOM 1424 N N . GLU A 1 175 ? -0.098 5.411 17.248 1.00 80.25 175 GLU A N 1
ATOM 1425 C CA . GLU A 1 175 ? 1.180 4.771 17.561 1.00 80.25 175 GLU A CA 1
ATOM 1426 C C . GLU A 1 175 ? 2.266 5.791 17.907 1.00 80.25 175 GLU A C 1
ATOM 1428 O O . GLU A 1 175 ? 2.888 5.678 18.961 1.00 80.25 175 GLU A O 1
ATOM 1433 N N . GLU A 1 176 ? 2.443 6.826 17.084 1.00 78.25 176 GLU A N 1
ATOM 1434 C CA . GLU A 1 176 ? 3.409 7.907 17.326 1.00 78.25 176 GLU A CA 1
ATOM 1435 C C . GLU A 1 176 ? 3.139 8.627 18.658 1.00 78.25 176 GLU A C 1
ATOM 1437 O O . GLU A 1 176 ? 4.062 9.006 19.378 1.00 78.25 176 GLU A O 1
ATOM 1442 N N . ALA A 1 177 ? 1.863 8.770 19.028 1.00 81.94 177 ALA A N 1
ATOM 1443 C CA . ALA A 1 177 ? 1.437 9.321 20.312 1.00 81.94 177 ALA A CA 1
ATOM 1444 C C . ALA A 1 177 ? 1.617 8.350 21.500 1.00 81.94 177 ALA A C 1
ATOM 1446 O O . ALA A 1 177 ? 1.319 8.717 22.638 1.00 81.94 177 ALA A O 1
ATOM 1447 N N . GLY A 1 178 ? 2.050 7.109 21.259 1.00 76.19 178 GLY A N 1
ATOM 1448 C CA . GLY A 1 178 ? 2.231 6.070 22.278 1.00 76.19 178 GLY A CA 1
ATOM 1449 C C . GLY A 1 178 ? 0.926 5.502 22.846 1.00 76.19 178 GLY A C 1
ATOM 1450 O O . GLY A 1 178 ? 0.938 4.823 23.870 1.00 76.19 178 GLY A O 1
ATOM 1451 N N . SER A 1 179 ? -0.212 5.787 22.209 1.00 76.38 179 SER A N 1
ATOM 1452 C CA . SER A 1 179 ? -1.542 5.307 22.621 1.00 76.38 179 SER A CA 1
ATOM 1453 C C . SER A 1 179 ? -1.929 3.962 21.993 1.00 76.38 179 SER A C 1
ATOM 1455 O O . SER A 1 179 ? -2.940 3.362 22.362 1.00 76.38 179 SER A O 1
ATOM 1457 N N . TYR A 1 180 ? -1.125 3.493 21.043 1.00 73.94 180 TYR A N 1
ATOM 1458 C CA . TYR A 1 180 ? -1.298 2.262 20.289 1.00 73.94 180 TYR A CA 1
ATOM 1459 C C . TYR A 1 180 ? 0.088 1.714 19.909 1.00 73.94 180 TYR A C 1
ATOM 1461 O O . TYR A 1 180 ? 1.063 2.456 19.931 1.00 73.94 180 TYR A O 1
ATOM 1469 N N . SER A 1 181 ? 0.206 0.428 19.584 1.00 74.44 181 SER A N 1
ATOM 1470 C CA . SER A 1 181 ? 1.454 -0.135 19.056 1.00 74.44 181 SER A CA 1
ATOM 1471 C C . SER A 1 181 ? 1.144 -1.149 17.968 1.00 74.44 181 SER A C 1
ATOM 1473 O O . SER A 1 181 ? 0.318 -2.045 18.182 1.00 74.44 181 SER A O 1
ATOM 1475 N N . PHE A 1 182 ? 1.803 -1.039 16.816 1.00 75.12 182 PHE A N 1
ATOM 1476 C CA . PHE A 1 182 ? 1.735 -2.087 15.808 1.00 75.12 182 PHE A CA 1
ATOM 1477 C C . PHE A 1 182 ? 2.678 -3.240 16.171 1.00 75.12 182 PHE A C 1
ATOM 1479 O O . PHE A 1 182 ? 3.738 -3.050 16.764 1.00 75.12 182 PHE A O 1
ATOM 1486 N N . SER A 1 183 ? 2.295 -4.463 15.796 1.00 84.62 183 SER A N 1
ATOM 1487 C CA . SER A 1 183 ? 3.300 -5.496 15.544 1.00 84.62 183 SER A CA 1
ATOM 1488 C C . SER A 1 183 ? 3.995 -5.196 14.215 1.00 84.62 183 SER A C 1
ATOM 1490 O O . SER A 1 183 ? 3.436 -4.500 13.367 1.00 84.62 183 SER A O 1
ATOM 1492 N N . GLU A 1 184 ? 5.187 -5.749 14.007 1.00 78.81 184 GLU A N 1
ATOM 1493 C CA . GLU A 1 184 ? 5.962 -5.557 12.773 1.00 78.81 184 GLU A CA 1
ATOM 1494 C C . GLU A 1 184 ? 5.133 -5.856 11.508 1.00 78.81 184 GLU A C 1
ATOM 1496 O O . GLU A 1 184 ? 5.084 -5.043 10.584 1.00 78.81 184 GLU A O 1
ATOM 1501 N N . ASP A 1 185 ? 4.364 -6.948 11.526 1.00 76.56 185 ASP A N 1
ATOM 1502 C CA . ASP A 1 185 ? 3.464 -7.327 10.431 1.00 76.56 185 ASP A CA 1
ATOM 1503 C C . ASP A 1 185 ? 2.380 -6.272 10.148 1.00 76.56 185 ASP A C 1
ATOM 1505 O O . ASP A 1 185 ? 2.045 -6.000 8.993 1.00 76.56 185 ASP A O 1
ATOM 1509 N N . LEU A 1 186 ? 1.819 -5.651 11.191 1.00 82.25 186 LEU A N 1
ATOM 1510 C CA . LEU A 1 186 ? 0.775 -4.637 11.031 1.00 82.25 186 LEU A CA 1
ATOM 1511 C C . LEU A 1 186 ? 1.349 -3.282 10.610 1.00 82.25 186 LEU A C 1
ATOM 1513 O O . LEU A 1 186 ? 0.684 -2.557 9.871 1.00 82.25 186 LEU A O 1
ATOM 1517 N N . ALA A 1 187 ? 2.573 -2.956 11.029 1.00 82.75 187 ALA A N 1
ATOM 1518 C CA . ALA A 1 187 ? 3.291 -1.774 10.560 1.00 82.75 187 ALA A CA 1
ATOM 1519 C C . ALA A 1 187 ? 3.607 -1.895 9.061 1.00 82.75 187 ALA A C 1
ATOM 1521 O O . ALA A 1 187 ? 3.377 -0.958 8.290 1.00 82.75 187 ALA A O 1
ATOM 1522 N N . LEU A 1 188 ? 4.036 -3.083 8.621 1.00 85.12 188 LEU A N 1
ATOM 1523 C CA . LEU A 1 188 ? 4.215 -3.390 7.205 1.00 85.12 188 LEU A CA 1
ATOM 1524 C C . LEU A 1 188 ? 2.888 -3.269 6.442 1.00 85.12 188 LEU A C 1
ATOM 1526 O O . LEU A 1 188 ? 2.834 -2.608 5.404 1.00 85.12 188 LEU A O 1
ATOM 1530 N N . ALA A 1 189 ? 1.802 -3.840 6.972 1.00 84.06 189 ALA A N 1
ATOM 1531 C CA . ALA A 1 189 ? 0.478 -3.726 6.365 1.00 84.06 189 ALA A CA 1
ATOM 1532 C C . ALA A 1 189 ? 0.017 -2.263 6.248 1.00 84.06 189 ALA A C 1
ATOM 1534 O O . ALA A 1 189 ? -0.504 -1.870 5.205 1.00 84.06 189 ALA A O 1
ATOM 1535 N N . ALA A 1 190 ? 0.243 -1.432 7.270 1.00 86.44 190 ALA A N 1
ATOM 1536 C CA . ALA A 1 190 ? -0.062 -0.002 7.235 1.00 86.44 190 ALA A CA 1
ATOM 1537 C C . ALA A 1 190 ? 0.740 0.728 6.145 1.00 86.44 190 ALA A C 1
ATOM 1539 O O . ALA A 1 190 ? 0.163 1.484 5.360 1.00 86.44 190 ALA A O 1
ATOM 1540 N N . SER A 1 191 ? 2.043 0.445 6.041 1.00 87.00 191 SER A N 1
ATOM 1541 C CA . SER A 1 191 ? 2.917 1.007 5.005 1.00 87.00 191 SER A CA 1
ATOM 1542 C C . SER A 1 191 ? 2.444 0.644 3.595 1.00 87.00 191 SER A C 1
ATOM 1544 O O . SER A 1 191 ? 2.249 1.528 2.758 1.00 87.00 191 SER A O 1
ATOM 1546 N N . ILE A 1 192 ? 2.168 -0.640 3.348 1.00 87.06 192 ILE A N 1
ATOM 1547 C CA . ILE A 1 192 ? 1.676 -1.112 2.048 1.00 87.06 192 ILE A CA 1
ATOM 1548 C C . ILE A 1 192 ? 0.311 -0.491 1.740 1.00 87.06 192 ILE A C 1
ATOM 1550 O O . ILE A 1 192 ? 0.089 -0.011 0.632 1.00 87.06 192 ILE A O 1
ATOM 1554 N N . THR A 1 193 ? -0.599 -0.443 2.715 1.00 88.88 193 THR A N 1
ATOM 1555 C CA . THR A 1 193 ? -1.933 0.154 2.529 1.00 88.88 193 THR A CA 1
ATOM 1556 C C . THR A 1 193 ? -1.836 1.619 2.108 1.00 88.88 193 THR A C 1
ATOM 1558 O O . THR A 1 193 ? -2.587 2.063 1.237 1.00 88.88 193 THR A O 1
ATOM 1561 N N . LYS A 1 194 ? -0.887 2.370 2.681 1.00 89.38 194 LYS A N 1
ATOM 1562 C CA . LYS A 1 194 ? -0.632 3.760 2.298 1.00 89.38 194 LYS A CA 1
ATOM 1563 C C . LYS A 1 194 ? -0.160 3.867 0.844 1.00 89.38 194 LYS A C 1
ATOM 1565 O O . LYS A 1 194 ? -0.748 4.626 0.077 1.00 89.38 194 LYS A O 1
ATOM 1570 N N . GLN A 1 195 ? 0.813 3.044 0.448 1.00 88.06 195 GLN A N 1
ATOM 1571 C CA . GLN A 1 195 ? 1.319 3.000 -0.931 1.00 88.06 195 GLN A CA 1
ATOM 1572 C C . GLN A 1 195 ? 0.227 2.632 -1.946 1.00 88.06 195 GLN A C 1
ATOM 1574 O O . GLN A 1 195 ? 0.137 3.229 -3.018 1.00 88.06 195 GLN A O 1
ATOM 1579 N N . LEU A 1 196 ? -0.636 1.669 -1.609 1.00 88.88 196 LEU A N 1
ATOM 1580 C CA . LEU A 1 196 ? -1.779 1.305 -2.448 1.00 88.88 196 LEU A CA 1
ATOM 1581 C C . LEU A 1 196 ? -2.746 2.483 -2.610 1.00 88.88 196 LEU A C 1
ATOM 1583 O O . LEU A 1 196 ? -3.134 2.809 -3.732 1.00 88.88 196 LEU A O 1
ATOM 1587 N N . GLY A 1 197 ? -3.077 3.173 -1.515 1.00 89.00 197 GLY A N 1
ATOM 1588 C CA . GLY A 1 197 ? -3.909 4.375 -1.560 1.00 89.00 197 GLY A CA 1
ATOM 1589 C C . GLY A 1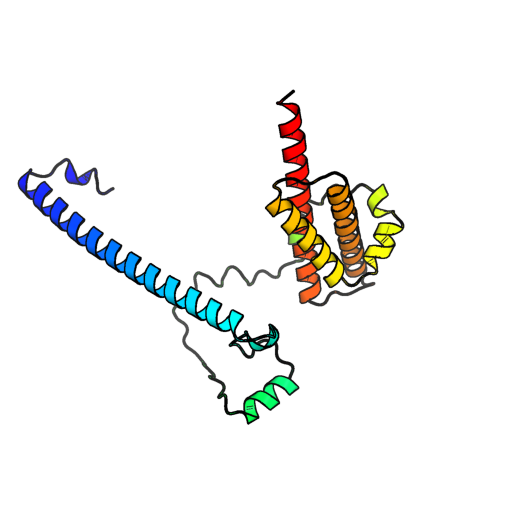 197 ? -3.311 5.477 -2.442 1.00 89.00 197 GLY A C 1
ATOM 1590 O O . GLY A 1 197 ? -4.029 6.093 -3.232 1.00 89.00 197 GLY A O 1
ATOM 1591 N N . GLU A 1 198 ? -1.996 5.688 -2.371 1.00 88.31 198 GLU A N 1
ATOM 1592 C CA . GLU A 1 198 ? -1.268 6.659 -3.200 1.00 88.31 198 GLU A CA 1
ATOM 1593 C C . GLU A 1 198 ? -1.364 6.334 -4.693 1.00 88.31 198 GLU A C 1
ATOM 1595 O O . GLU A 1 198 ? -1.737 7.190 -5.505 1.00 88.31 198 GLU A O 1
ATOM 1600 N N . ASN A 1 199 ? -1.115 5.075 -5.049 1.00 87.81 199 ASN A N 1
ATOM 1601 C CA . ASN A 1 199 ? -1.206 4.589 -6.425 1.00 87.81 199 ASN A CA 1
ATOM 1602 C C . ASN A 1 199 ? -2.634 4.686 -6.987 1.00 87.81 199 ASN A C 1
ATOM 1604 O O . ASN A 1 199 ? -2.847 5.057 -8.146 1.00 87.81 199 ASN A O 1
ATOM 1608 N N . LEU A 1 200 ? -3.641 4.406 -6.163 1.00 88.19 200 LEU A N 1
ATOM 1609 C CA . LEU A 1 200 ? -5.042 4.537 -6.555 1.00 88.19 200 LEU A CA 1
ATOM 1610 C C . LEU A 1 200 ? -5.438 6.000 -6.787 1.00 88.19 200 LEU A C 1
ATOM 1612 O O . LEU A 1 200 ? -6.114 6.327 -7.768 1.00 88.19 200 LEU A O 1
ATOM 1616 N N . MET A 1 201 ? -4.965 6.907 -5.932 1.00 86.56 201 MET A N 1
ATOM 1617 C CA . MET A 1 201 ? -5.208 8.342 -6.082 1.00 86.56 201 MET A CA 1
ATOM 1618 C C . MET A 1 201 ? -4.504 8.936 -7.300 1.00 86.56 201 MET A C 1
ATOM 1620 O O . MET A 1 201 ? -5.076 9.794 -7.981 1.00 86.56 201 MET A O 1
ATOM 1624 N N . SER A 1 202 ? -3.287 8.489 -7.611 1.00 85.88 202 SER A N 1
ATOM 1625 C CA . SER A 1 202 ? -2.579 8.917 -8.821 1.00 85.88 202 SER A CA 1
ATOM 1626 C C . SER A 1 202 ? -3.300 8.436 -10.087 1.00 85.88 202 SER A C 1
ATOM 1628 O O . SER A 1 202 ? -3.505 9.226 -11.013 1.00 85.88 202 SER A O 1
ATOM 1630 N N . THR A 1 203 ? -3.811 7.201 -10.078 1.00 84.06 203 THR A N 1
ATOM 1631 C CA . THR A 1 203 ? -4.645 6.643 -11.155 1.00 84.06 203 THR A CA 1
ATOM 1632 C C . THR A 1 203 ? -5.912 7.474 -11.378 1.00 84.06 203 THR A C 1
ATOM 1634 O O . THR A 1 203 ? -6.242 7.810 -12.517 1.00 84.06 203 THR A O 1
ATOM 1637 N N . TYR A 1 204 ? -6.588 7.907 -10.306 1.00 83.94 204 TYR A N 1
ATOM 1638 C CA . TYR A 1 204 ? -7.737 8.816 -10.417 1.00 83.94 204 TYR A CA 1
ATOM 1639 C C . TYR A 1 204 ? -7.370 10.146 -11.082 1.00 83.94 204 TYR A C 1
ATOM 1641 O O . TYR A 1 204 ? -8.065 10.608 -11.991 1.00 83.94 204 TYR A O 1
ATOM 1649 N N . LYS A 1 205 ? -6.278 10.775 -10.621 1.00 81.81 205 LYS A N 1
ATOM 1650 C CA . LYS A 1 205 ? -5.814 12.071 -11.134 1.00 81.81 205 LYS A CA 1
ATOM 1651 C C . LYS A 1 205 ? -5.505 11.983 -12.631 1.00 81.81 205 LYS A C 1
ATOM 1653 O O . LYS A 1 205 ? -5.963 12.849 -13.376 1.00 81.81 205 LYS A O 1
ATOM 1658 N N . ARG A 1 206 ? -4.832 10.912 -13.071 1.00 79.06 206 ARG A N 1
ATOM 1659 C CA . ARG A 1 206 ? -4.528 10.650 -14.489 1.00 79.06 206 ARG A CA 1
ATOM 1660 C C . ARG A 1 206 ? -5.794 10.516 -15.338 1.00 79.06 206 ARG A C 1
ATOM 1662 O O . ARG A 1 206 ? -5.931 11.196 -16.355 1.00 79.06 206 ARG A O 1
ATOM 1669 N N . ASN A 1 207 ? -6.761 9.719 -14.891 1.00 74.88 207 ASN A N 1
ATOM 1670 C CA . ASN A 1 207 ? -7.989 9.485 -15.656 1.00 74.88 207 ASN A CA 1
ATOM 1671 C C . ASN A 1 207 ? -8.859 10.746 -15.753 1.00 74.88 207 ASN A C 1
ATOM 1673 O O . ASN A 1 207 ? -9.484 11.006 -16.782 1.00 74.88 207 ASN A O 1
ATOM 1677 N N . LYS A 1 208 ? -8.860 11.578 -14.704 1.00 69.44 208 LYS A N 1
ATOM 1678 C CA . LYS A 1 208 ? -9.530 12.882 -14.730 1.00 69.44 208 LYS A CA 1
ATOM 1679 C C . LYS A 1 208 ? -8.898 13.828 -15.755 1.00 69.44 208 LYS A C 1
ATOM 1681 O O . LYS A 1 208 ? -9.627 14.580 -16.397 1.00 69.44 208 LYS A O 1
ATOM 1686 N N . THR A 1 209 ? -7.573 13.800 -15.913 1.00 67.31 209 THR A N 1
ATOM 1687 C CA . THR A 1 209 ? -6.876 14.628 -16.908 1.00 67.31 209 THR A CA 1
ATOM 1688 C C . THR A 1 209 ? -7.082 14.138 -18.340 1.00 67.31 209 THR A C 1
ATOM 1690 O O . THR A 1 209 ? -7.304 14.968 -19.213 1.00 67.31 209 THR A O 1
ATOM 1693 N N . GLU A 1 210 ? -7.100 12.828 -18.596 1.00 61.12 210 GLU A N 1
ATOM 1694 C CA . GLU A 1 210 ? -7.331 12.282 -19.947 1.00 61.12 210 GLU A CA 1
ATOM 1695 C C . GLU A 1 210 ? -8.771 12.509 -20.438 1.00 61.12 210 GLU A C 1
ATOM 1697 O O . GLU A 1 210 ? -8.989 12.859 -21.598 1.00 61.12 210 GLU A O 1
ATOM 1702 N N . GLY A 1 211 ? -9.764 12.434 -19.543 1.00 58.00 211 GLY A N 1
ATOM 1703 C CA . GLY A 1 211 ? -11.164 12.730 -19.875 1.00 58.00 211 GLY A CA 1
ATOM 1704 C C . GLY A 1 211 ? -11.454 14.196 -20.240 1.00 58.00 211 GLY A C 1
ATOM 1705 O O . GLY A 1 211 ? -12.519 14.485 -20.786 1.00 58.00 211 GLY A O 1
ATOM 1706 N N . LEU A 1 212 ? -10.529 15.125 -19.959 1.00 52.97 212 LEU A N 1
ATOM 1707 C CA . LEU A 1 212 ? -10.649 16.549 -20.302 1.00 52.97 212 LEU A CA 1
ATOM 1708 C C . LEU A 1 212 ? -10.173 16.879 -21.729 1.00 52.97 212 LEU A C 1
ATOM 1710 O O . LEU A 1 212 ? -10.569 17.916 -22.250 1.00 52.97 212 LEU A O 1
ATOM 1714 N N . TYR A 1 213 ? -9.380 16.013 -22.371 1.00 49.19 213 TYR A N 1
ATOM 1715 C CA . TYR A 1 213 ? -8.835 16.244 -23.722 1.00 49.19 213 TYR A CA 1
ATOM 1716 C C . TYR A 1 213 ? -9.609 15.538 -24.850 1.00 49.19 213 TYR A C 1
ATOM 1718 O O . TYR A 1 213 ? -9.269 15.698 -26.020 1.00 49.19 213 TYR A O 1
ATOM 1726 N N . HIS A 1 214 ? -10.664 14.787 -24.521 1.00 48.06 214 HIS A N 1
ATOM 1727 C CA . HIS A 1 214 ? -11.506 14.069 -25.489 1.00 48.06 214 HIS A CA 1
ATOM 1728 C C . HIS A 1 214 ? -12.952 14.595 -25.572 1.00 48.06 214 HIS A C 1
ATOM 1730 O O . HIS A 1 214 ? -13.862 13.838 -25.909 1.00 48.06 214 HIS A O 1
ATOM 1736 N N . ARG A 1 215 ? -13.182 15.879 -25.273 1.00 40.47 215 ARG A N 1
ATOM 1737 C CA . ARG A 1 215 ? -14.472 16.549 -25.510 1.00 40.47 215 ARG A CA 1
ATOM 1738 C C . ARG A 1 215 ? -14.375 17.614 -26.585 1.00 40.47 215 ARG A C 1
ATOM 1740 O O . ARG A 1 215 ? -13.370 18.354 -26.572 1.00 40.47 215 ARG A O 1
#

Radius of gyration: 26.95 Å; chains: 1; bounding box: 57×55×69 Å

Foldseek 3Di:
DVPVVLPPDDPVVSVVVVVVVVVVVVVVVVVVVVVVVVVVVVVVVLVVLVVPDPDPVPSDPDPPPDDPVRVVVVVVVPDDDPDDDDDDDPPPPPPVVPPDPPPVVVLCPPDPPPQPVCLLPDPLLVVLLPDQLVVLLVVLVVLLVVCVVVVADDPVSLSSLSSSLSSLVVNVVCVVVVNDPDDPVSSVSSSVSNVSSVVNVVSHVVVVVVVVPPD

Secondary structure (DSSP, 8-state):
-TTTTTSSS-HHHHHHHHHHHHHHHHHHHHHHHHHHHHHHHHHHHHHHHHHH-SSGGG--SS-TT--HHHHHHHHHTT----------SS-TTTSTTS-S---HHHHHTT------HHHHH-HHHHHHTTS-HHHHHHHHHHHHHHHHHHS---HHHHHHHHHHHHHHHHHHHHHHTTS----HHHHHHHHHHHHHHHHHHHHHHHHHHHTTS--